Protein AF-A0A2V7KTM9-F1 (afdb_monomer_lite)

pLDDT: mean 92.31, std 6.2, range [63.38, 97.88]

Foldseek 3Di:
DDPVVVCVVPVPDDDDDDDVVVQVVLQVQLQVLLCVQAQQWADDDRQDIDGACPPSCVPQNDPVRSVVSSLVSNCVSPDDQFFFAADFADLRRVQQSVPGDGNGYGYQDPPNSQVVQQAAFLVSFPDDPVRVVVCVVVVNTGLNSLLPDDLVVQCVVPNPSSNVSNCSSRVNDHHGRGGDDDPDPQDFDDDDPDDDDDPVVVVVVVVVRVVVSD

Sequence (214 aa):
MTVSQAIGLCPTLRLIEPDPVHYDEQFAALLSALSEVSPVVEPSELGLVYVGVDGLAGIFGSATQILAVLRQTVRQSDRPTVRLGWGFGKFVAWVAASRSKPDEAVIVPAGAERKFLASQPIAVLPLDTDIHRRLRQLNIRTLGALAALPEAAVTAQFGDVGKRLWRLAAGRIAEPVEGRVTLEPIVAALTFFTPVGECELLVHSLEQLIARAL

Radius of gyration: 24.1 Å; chains: 1; bounding box: 44×53×73 Å

Structure (mmCIF, N/CA/C/O backbone):
data_AF-A0A2V7KTM9-F1
#
_entry.id   AF-A0A2V7KTM9-F1
#
loop_
_atom_site.group_PDB
_atom_site.id
_atom_site.type_symbol
_atom_site.label_atom_id
_atom_site.label_alt_id
_atom_site.label_comp_id
_atom_site.label_asym_id
_atom_site.label_entity_id
_atom_site.label_seq_id
_atom_site.pdbx_PDB_ins_code
_atom_site.Cartn_x
_atom_site.Cartn_y
_atom_site.Cartn_z
_atom_site.occupancy
_atom_site.B_iso_or_equiv
_atom_site.auth_seq_id
_atom_site.auth_comp_id
_atom_site.auth_asym_id
_atom_site.auth_atom_id
_atom_site.pdbx_PDB_model_num
ATOM 1 N N . MET A 1 1 ? 3.461 23.618 -2.566 1.00 83.38 1 MET A N 1
ATOM 2 C CA . MET A 1 1 ? 2.759 24.908 -2.734 1.00 83.38 1 MET A CA 1
ATOM 3 C C . MET A 1 1 ? 2.764 25.596 -1.383 1.00 83.38 1 MET A C 1
ATOM 5 O O . MET A 1 1 ? 2.497 24.915 -0.402 1.00 83.38 1 MET A O 1
ATOM 9 N N . THR A 1 2 ? 3.130 26.873 -1.301 1.00 92.56 2 THR A N 1
ATOM 10 C CA . THR A 1 2 ? 3.089 27.620 -0.029 1.00 92.56 2 THR A CA 1
ATOM 11 C C . THR A 1 2 ? 1.671 28.123 0.263 1.00 92.56 2 THR A C 1
ATOM 13 O O . THR A 1 2 ? 0.867 28.266 -0.659 1.00 92.56 2 THR A O 1
ATOM 16 N N . VAL A 1 3 ? 1.358 28.430 1.529 1.00 91.12 3 VAL A N 1
ATOM 17 C CA . VAL A 1 3 ? 0.048 28.995 1.919 1.00 91.12 3 VAL A CA 1
ATOM 18 C C . VAL A 1 3 ? -0.245 30.286 1.146 1.00 91.12 3 VAL A C 1
ATOM 20 O O . VAL A 1 3 ? -1.328 30.442 0.590 1.00 91.12 3 VAL A O 1
ATOM 23 N N . SER A 1 4 ? 0.744 31.171 1.008 1.00 92.31 4 SER A N 1
ATOM 24 C CA . SER A 1 4 ? 0.603 32.418 0.245 1.00 92.31 4 SER A CA 1
ATOM 25 C C . SER A 1 4 ? 0.290 32.176 -1.235 1.00 92.31 4 SER A C 1
ATOM 27 O O . SER A 1 4 ? -0.538 32.879 -1.807 1.00 92.31 4 SER A O 1
ATOM 29 N N . GLN A 1 5 ? 0.909 31.164 -1.857 1.00 94.88 5 GLN A N 1
ATOM 30 C CA . GLN A 1 5 ? 0.586 30.775 -3.234 1.00 94.88 5 GLN A CA 1
ATOM 31 C C . GLN A 1 5 ? -0.852 30.254 -3.346 1.00 94.88 5 GLN A C 1
ATOM 33 O O . GLN A 1 5 ? -1.545 30.599 -4.297 1.00 94.88 5 GLN A O 1
ATOM 38 N N . ALA A 1 6 ? -1.312 29.460 -2.374 1.00 94.25 6 ALA A N 1
ATOM 39 C CA . ALA A 1 6 ? -2.674 28.930 -2.356 1.00 94.25 6 ALA A CA 1
ATOM 40 C C . ALA A 1 6 ? -3.726 30.045 -2.248 1.00 94.25 6 ALA A C 1
ATOM 42 O O . ALA A 1 6 ? -4.689 30.047 -3.010 1.00 94.25 6 ALA A O 1
ATOM 43 N N . ILE A 1 7 ? -3.504 31.024 -1.363 1.00 93.75 7 ILE A N 1
ATOM 44 C CA . ILE A 1 7 ? -4.370 32.206 -1.213 1.00 93.75 7 ILE A CA 1
ATOM 45 C C . ILE A 1 7 ? -4.393 33.029 -2.508 1.00 93.75 7 ILE A C 1
ATOM 47 O O . ILE A 1 7 ? -5.456 33.460 -2.944 1.00 93.75 7 ILE A O 1
ATOM 51 N N . GLY A 1 8 ? -3.236 33.210 -3.155 1.00 94.69 8 GLY A N 1
ATOM 52 C CA . GLY A 1 8 ? -3.153 33.919 -4.434 1.00 94.69 8 GLY A CA 1
ATOM 53 C C . GLY A 1 8 ? -3.935 33.240 -5.565 1.00 94.69 8 GLY A C 1
ATOM 54 O O . GLY A 1 8 ? -4.484 33.926 -6.422 1.00 94.69 8 GLY A O 1
ATOM 55 N N . LEU A 1 9 ? -4.014 31.904 -5.561 1.00 96.38 9 LEU A N 1
ATOM 56 C CA . LEU A 1 9 ? -4.780 31.123 -6.541 1.00 96.38 9 LEU A CA 1
ATOM 57 C C . LEU A 1 9 ? -6.277 31.035 -6.207 1.00 96.38 9 LEU A C 1
ATOM 59 O O . LEU A 1 9 ? -7.099 30.933 -7.114 1.00 96.38 9 LEU A O 1
ATOM 63 N N . CYS A 1 10 ? -6.636 31.050 -4.923 1.00 95.75 10 CYS A N 1
ATOM 64 C CA . CYS A 1 10 ? -8.012 30.934 -4.451 1.00 95.75 10 CYS A CA 1
ATOM 65 C C . CYS A 1 10 ? -8.256 31.904 -3.283 1.00 95.75 10 CYS A C 1
ATOM 67 O O . CYS A 1 10 ? -8.104 31.524 -2.120 1.00 95.75 10 CYS A O 1
ATOM 69 N N . PRO A 1 11 ? -8.670 33.153 -3.564 1.00 92.62 11 PRO A N 1
ATOM 70 C CA . PRO A 1 11 ? -8.887 34.163 -2.525 1.00 92.62 11 PRO A CA 1
ATOM 71 C C . PRO A 1 11 ? -9.993 33.811 -1.519 1.00 92.62 11 PRO A C 1
ATOM 73 O O . PRO A 1 11 ? -10.021 34.353 -0.420 1.00 92.62 11 PRO A O 1
ATOM 76 N N . THR A 1 12 ? -10.916 32.915 -1.883 1.00 95.44 12 THR A N 1
ATOM 77 C CA . THR A 1 12 ? -12.016 32.444 -1.024 1.00 95.44 12 THR A CA 1
ATOM 78 C C . THR A 1 12 ? -11.655 31.214 -0.186 1.00 95.44 12 THR A C 1
ATOM 80 O O . THR A 1 12 ? -12.516 30.669 0.509 1.00 95.44 12 THR A O 1
ATOM 83 N N . LEU A 1 13 ? -10.401 30.753 -0.248 1.00 95.38 13 LEU A N 1
ATOM 84 C CA . LEU A 1 13 ? -9.914 29.617 0.525 1.00 95.38 13 LEU A CA 1
ATOM 85 C C . LEU A 1 13 ? -10.067 29.874 2.031 1.00 95.38 13 LEU A C 1
ATOM 87 O O . LEU A 1 13 ? -9.665 30.913 2.550 1.00 95.38 13 LEU A O 1
ATOM 91 N N . ARG A 1 14 ? -10.620 28.888 2.742 1.00 94.69 14 ARG A N 1
ATOM 92 C CA . ARG A 1 14 ? -10.647 28.865 4.206 1.00 94.69 14 ARG A CA 1
ATOM 93 C C . ARG A 1 14 ? -9.459 28.066 4.720 1.00 94.69 14 ARG A C 1
ATOM 95 O O . ARG A 1 14 ? -9.299 26.905 4.352 1.00 94.69 14 ARG A O 1
ATOM 102 N N . LEU A 1 15 ? -8.649 28.691 5.566 1.00 93.12 15 LEU A N 1
ATOM 103 C CA . LEU A 1 15 ? -7.597 28.008 6.309 1.00 93.12 15 LEU A CA 1
ATOM 104 C C . LEU A 1 15 ? -8.194 27.415 7.581 1.00 93.12 15 LEU A C 1
ATOM 106 O O . LEU A 1 15 ? -8.932 28.091 8.294 1.00 93.12 15 LEU A O 1
ATOM 110 N N . ILE A 1 16 ? -7.875 26.152 7.832 1.00 93.12 16 ILE A N 1
ATOM 111 C CA . ILE A 1 16 ? -8.229 25.431 9.051 1.00 93.12 16 ILE A CA 1
ATOM 112 C C . ILE A 1 16 ? -6.906 25.040 9.702 1.00 93.12 16 ILE A C 1
ATOM 114 O O . ILE A 1 16 ? -5.993 24.586 9.007 1.00 93.12 16 ILE A O 1
ATOM 118 N N . GLU A 1 17 ? -6.785 25.274 11.005 1.00 93.44 17 GLU A N 1
ATOM 119 C CA . GLU A 1 17 ? -5.596 24.883 11.757 1.00 93.44 17 GLU A CA 1
ATOM 120 C C . GLU A 1 17 ? -5.515 23.353 11.869 1.00 93.44 17 GLU A C 1
ATOM 122 O O . GLU A 1 17 ? -6.551 22.693 11.992 1.00 93.44 17 GLU A O 1
ATOM 127 N N . PRO A 1 18 ? -4.307 22.768 11.781 1.00 92.88 18 PRO A N 1
ATOM 128 C CA . PRO A 1 18 ? -4.144 21.339 11.969 1.00 92.88 18 PRO A CA 1
ATOM 129 C C . PRO A 1 18 ? -4.468 20.952 13.415 1.00 92.88 18 PRO A C 1
ATOM 131 O O . PRO A 1 18 ? -4.039 21.630 14.346 1.00 92.88 18 PRO A O 1
ATOM 134 N N . ASP A 1 19 ? -5.151 19.823 13.584 1.00 94.56 19 ASP A N 1
ATOM 135 C CA . ASP A 1 19 ? -5.430 19.206 14.884 1.00 94.56 19 ASP A CA 1
ATOM 136 C C . ASP A 1 19 ? -4.798 17.803 14.937 1.00 94.56 19 ASP A C 1
ATOM 138 O O . ASP A 1 19 ? -5.453 16.810 14.613 1.00 94.56 19 ASP A O 1
ATOM 142 N N . PRO A 1 20 ? -3.498 17.703 15.281 1.00 93.12 20 PRO A N 1
ATOM 143 C CA . PRO A 1 20 ? -2.786 16.428 15.293 1.00 93.12 20 PRO A CA 1
ATOM 144 C C . PRO A 1 20 ? -3.397 15.408 16.254 1.00 93.12 20 PRO A C 1
ATOM 146 O O . PRO A 1 20 ? -3.438 14.227 15.929 1.00 93.12 20 PRO A O 1
ATOM 149 N N . VAL A 1 21 ? -3.909 15.869 17.402 1.00 94.25 21 VAL A N 1
ATOM 150 C CA . VAL A 1 21 ? -4.518 15.000 18.419 1.00 94.25 21 VAL A CA 1
ATOM 151 C C . VAL A 1 21 ? -5.759 14.333 17.841 1.00 94.25 21 VAL A C 1
ATOM 153 O O . VAL A 1 21 ? -5.874 13.110 17.885 1.00 94.25 21 VAL A O 1
ATOM 156 N N . HIS A 1 22 ? -6.634 15.114 17.204 1.00 91.00 22 HIS A N 1
ATOM 157 C CA . HIS A 1 22 ? -7.806 14.569 16.532 1.00 91.00 22 HIS A CA 1
ATOM 158 C C . HIS A 1 22 ? -7.436 13.578 15.416 1.00 91.00 22 HIS A C 1
ATOM 160 O O . HIS A 1 22 ? -8.080 12.541 15.268 1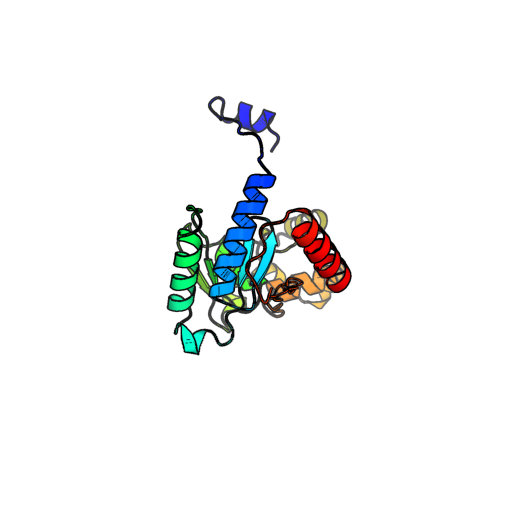.00 91.00 22 HIS A O 1
ATOM 166 N N . TYR A 1 23 ? -6.398 13.860 14.621 1.00 91.00 23 TYR A N 1
ATOM 167 C CA . TYR A 1 23 ? -5.984 12.961 13.537 1.00 91.00 23 TYR A CA 1
ATOM 168 C C . TYR A 1 23 ? -5.477 11.618 14.060 1.00 91.00 23 TYR A C 1
ATOM 170 O O . TYR A 1 23 ? -5.844 10.577 13.510 1.00 91.00 23 TYR A O 1
ATOM 178 N N . ASP A 1 24 ? -4.674 11.642 15.122 1.00 91.81 24 ASP A N 1
ATOM 179 C CA . ASP A 1 24 ? -4.134 10.440 15.747 1.00 91.81 24 ASP A CA 1
ATOM 180 C C . ASP A 1 24 ? -5.244 9.603 16.394 1.00 91.81 24 ASP A C 1
ATOM 182 O O . ASP A 1 24 ? -5.279 8.385 16.206 1.00 91.81 24 ASP A O 1
ATOM 186 N N . GLU A 1 25 ? -6.199 10.238 17.080 1.00 90.81 25 GLU A N 1
ATOM 187 C CA . GLU A 1 25 ? -7.368 9.565 17.660 1.00 90.81 25 GLU A CA 1
ATOM 188 C C . GLU A 1 25 ? -8.223 8.878 16.585 1.00 90.81 25 GLU A C 1
ATOM 190 O O . GLU A 1 25 ? -8.533 7.686 16.692 1.00 90.81 25 GLU A O 1
ATOM 195 N N . GLN A 1 26 ? -8.547 9.593 15.503 1.00 90.56 26 GLN A N 1
ATOM 196 C CA . GLN A 1 26 ? -9.339 9.047 14.397 1.00 90.56 26 GLN A CA 1
ATOM 197 C C . GLN A 1 26 ? -8.599 7.921 13.669 1.00 90.56 26 GLN A C 1
ATOM 199 O O . GLN A 1 26 ? -9.200 6.909 13.292 1.00 90.56 26 GLN A O 1
ATOM 204 N N . PHE A 1 27 ? -7.285 8.060 13.482 1.00 91.38 27 PHE A N 1
ATOM 205 C CA . PHE A 1 27 ? -6.474 7.021 12.860 1.00 91.38 27 PHE A CA 1
ATOM 206 C C . PHE A 1 27 ? -6.350 5.785 13.760 1.00 91.38 27 PHE A C 1
ATOM 208 O O . PHE A 1 27 ? -6.476 4.664 13.270 1.00 91.38 27 PHE A O 1
ATOM 215 N N . ALA A 1 28 ? -6.194 5.954 15.075 1.00 90.88 28 ALA A N 1
ATOM 216 C CA . ALA A 1 28 ? -6.186 4.850 16.032 1.00 90.88 28 ALA A CA 1
ATOM 217 C C . ALA A 1 28 ? -7.520 4.084 16.041 1.00 90.88 28 ALA A C 1
ATOM 219 O O . ALA A 1 28 ? -7.514 2.848 16.013 1.00 90.88 28 ALA A O 1
ATOM 220 N N . ALA A 1 29 ? -8.651 4.796 16.004 1.00 90.44 29 ALA A N 1
ATOM 221 C CA . ALA A 1 29 ? -9.978 4.194 15.898 1.00 90.44 29 ALA A CA 1
ATOM 222 C C . ALA A 1 29 ? -10.139 3.384 14.600 1.00 90.44 29 ALA A C 1
ATOM 224 O O . ALA A 1 29 ? -10.603 2.242 14.636 1.00 90.44 29 ALA A O 1
ATOM 225 N N . LEU A 1 30 ? -9.682 3.928 13.465 1.00 91.19 30 LEU A N 1
ATOM 226 C CA . LEU A 1 30 ? -9.660 3.215 12.187 1.00 91.19 30 LEU A CA 1
ATOM 227 C C . LEU A 1 30 ? -8.823 1.930 12.270 1.00 91.19 30 LEU A C 1
ATOM 229 O O . LEU A 1 30 ? -9.265 0.872 11.823 1.00 91.19 30 LEU A O 1
ATOM 233 N N . LEU A 1 31 ? -7.621 2.000 12.848 1.00 92.12 31 LEU A N 1
ATOM 234 C CA . LEU A 1 31 ? -6.753 0.832 13.002 1.00 92.12 31 LEU A CA 1
ATOM 235 C C . LEU A 1 31 ? -7.386 -0.244 13.887 1.00 92.12 31 LEU A C 1
ATOM 237 O O . LEU A 1 31 ? -7.259 -1.428 13.574 1.00 92.12 31 LEU A O 1
ATOM 241 N N . SER A 1 32 ? -8.077 0.152 14.959 1.00 91.00 32 SER A N 1
ATOM 242 C CA . SER A 1 32 ? -8.819 -0.776 15.816 1.00 91.00 32 SER A CA 1
ATOM 243 C C . SER A 1 32 ? -9.916 -1.485 15.024 1.00 91.00 32 SER A C 1
ATOM 245 O O . SER A 1 32 ? -9.960 -2.711 15.013 1.00 91.00 32 SER A O 1
ATOM 247 N N . ALA A 1 33 ? -10.728 -0.733 14.276 1.00 91.69 33 ALA A N 1
ATOM 248 C CA . ALA A 1 33 ? -11.813 -1.289 13.471 1.00 91.69 33 ALA A CA 1
ATOM 249 C C . ALA A 1 33 ? -11.299 -2.243 12.374 1.00 91.69 33 ALA A C 1
ATOM 251 O O . ALA A 1 33 ? -11.852 -3.319 12.158 1.00 91.69 33 ALA A O 1
ATOM 252 N N . LEU A 1 34 ? -10.199 -1.896 11.697 1.00 93.31 34 LEU A N 1
ATOM 253 C CA . LEU A 1 34 ? -9.559 -2.781 10.716 1.00 93.31 34 LEU A CA 1
ATOM 254 C C . LEU A 1 34 ? -8.996 -4.060 11.356 1.00 93.31 34 LEU A C 1
ATOM 256 O O . LEU A 1 34 ? -9.014 -5.111 10.714 1.00 93.31 34 LEU A O 1
ATOM 260 N N . SER A 1 35 ? -8.539 -3.984 12.610 1.00 92.75 35 SER A N 1
ATOM 261 C CA . SER A 1 35 ? -7.999 -5.138 13.345 1.00 92.75 35 SER A CA 1
ATOM 262 C C . SER A 1 35 ? -9.076 -6.164 13.716 1.00 92.75 35 SER A C 1
ATOM 264 O O . SER A 1 35 ? -8.762 -7.330 13.937 1.00 92.75 35 SER A O 1
ATOM 266 N N . GLU A 1 36 ? -10.353 -5.770 13.725 1.00 91.75 36 GLU A N 1
ATOM 267 C CA . GLU A 1 36 ? -11.481 -6.703 13.862 1.00 91.75 36 GLU A CA 1
ATOM 268 C C . GLU A 1 36 ? -11.715 -7.526 12.584 1.00 91.75 36 GLU A C 1
ATOM 270 O O . GLU A 1 36 ? -12.260 -8.628 12.640 1.00 91.75 36 GLU A O 1
ATOM 275 N N . VAL A 1 37 ? -11.296 -7.008 11.422 1.00 93.94 37 VAL A N 1
ATOM 276 C CA . VAL A 1 37 ? -11.441 -7.684 10.121 1.00 93.94 37 VAL A CA 1
ATOM 277 C C . VAL A 1 37 ? -10.237 -8.570 9.814 1.00 93.94 37 VAL A C 1
ATOM 279 O O . VAL A 1 37 ? -10.400 -9.669 9.284 1.00 93.94 37 VAL A O 1
ATOM 282 N N . SER A 1 38 ? -9.026 -8.095 10.113 1.00 94.94 38 SER A N 1
ATOM 283 C CA . SER A 1 38 ? -7.787 -8.837 9.888 1.00 94.94 38 SER A CA 1
ATOM 284 C C . SER A 1 38 ? -6.824 -8.672 11.058 1.00 94.94 38 SER A C 1
ATOM 286 O O . SER A 1 38 ? -6.597 -7.544 11.486 1.00 94.94 38 SER A O 1
ATOM 288 N N . PRO A 1 39 ? -6.158 -9.747 11.515 1.00 91.75 39 PRO A N 1
ATOM 289 C CA . PRO A 1 39 ? -5.089 -9.625 12.502 1.00 91.75 39 PRO A CA 1
ATOM 290 C C . PRO A 1 39 ? -3.809 -8.994 11.923 1.00 91.75 39 PRO A C 1
ATOM 292 O O . PRO A 1 39 ? -2.907 -8.636 12.677 1.00 91.75 39 PRO A O 1
ATOM 295 N N . VAL A 1 40 ? -3.693 -8.864 10.595 1.00 95.44 40 VAL A N 1
ATOM 296 C CA . VAL A 1 40 ? -2.501 -8.333 9.918 1.00 95.44 40 VAL A CA 1
ATOM 297 C C . VAL A 1 40 ? -2.805 -6.931 9.395 1.00 95.44 40 VAL A C 1
ATOM 299 O O . VAL A 1 40 ? -3.260 -6.761 8.265 1.00 95.44 40 VAL A O 1
ATOM 302 N N . VAL A 1 41 ? -2.557 -5.916 10.223 1.00 96.06 41 VAL A N 1
ATOM 303 C CA . VAL A 1 41 ? -2.771 -4.498 9.885 1.00 96.06 41 VAL A CA 1
ATOM 304 C C . VAL A 1 41 ? -1.464 -3.724 10.047 1.00 96.06 41 VAL A C 1
ATOM 306 O O . VAL A 1 41 ? -0.892 -3.714 11.133 1.00 96.06 41 VAL A O 1
ATOM 309 N N . GLU A 1 42 ? -1.012 -3.053 8.990 1.00 96.25 42 GLU A N 1
ATOM 310 C CA . GLU A 1 42 ? 0.217 -2.249 8.971 1.00 96.25 42 GLU A CA 1
ATOM 311 C C . GLU A 1 42 ? -0.119 -0.774 8.668 1.00 96.25 42 GLU A C 1
ATOM 313 O O . GLU A 1 42 ? -0.474 -0.445 7.528 1.00 96.25 42 GLU A O 1
ATOM 318 N N . PRO A 1 43 ? -0.036 0.141 9.649 1.00 94.56 43 PRO A N 1
ATOM 319 C CA . PRO A 1 43 ? -0.131 1.575 9.382 1.00 94.56 43 PRO A CA 1
ATOM 320 C C . PRO A 1 43 ? 1.116 2.070 8.636 1.00 94.56 43 PRO A C 1
ATOM 322 O O . PRO A 1 43 ? 2.233 1.740 9.023 1.00 94.56 43 PRO A O 1
ATOM 325 N N . SER A 1 44 ? 0.937 2.900 7.603 1.00 93.44 44 SER A N 1
ATOM 326 C CA . SER A 1 44 ? 2.054 3.507 6.859 1.00 93.44 44 SER A CA 1
ATOM 327 C C . SER A 1 44 ? 2.204 4.999 7.154 1.00 93.44 44 SER A C 1
ATOM 329 O O . SER A 1 44 ? 3.289 5.465 7.476 1.00 93.44 44 SER A O 1
ATOM 331 N N . GLU A 1 45 ? 1.119 5.752 7.015 1.00 91.62 45 GLU A N 1
ATOM 332 C CA . GLU A 1 45 ? 1.013 7.179 7.327 1.00 91.62 45 GLU A CA 1
ATOM 333 C C . GLU A 1 45 ? -0.454 7.487 7.653 1.00 91.62 45 GLU A C 1
ATOM 335 O O . GLU A 1 45 ? -1.326 6.644 7.418 1.00 91.62 45 GLU A O 1
ATOM 340 N N . LEU A 1 46 ? -0.748 8.672 8.196 1.00 90.62 46 LEU A N 1
ATOM 341 C CA . LEU A 1 46 ? -2.127 9.060 8.500 1.00 90.62 46 LEU A CA 1
ATOM 342 C C . LEU A 1 46 ? -3.012 8.924 7.250 1.00 90.62 46 LEU A C 1
ATOM 344 O O . LEU A 1 46 ? -2.764 9.541 6.215 1.00 90.62 46 LEU A O 1
ATOM 348 N N . GLY A 1 47 ? -4.048 8.091 7.355 1.00 89.00 47 GLY A N 1
ATOM 349 C CA . GLY A 1 47 ? -4.975 7.798 6.259 1.00 89.00 47 GLY A CA 1
ATOM 350 C C . GLY A 1 47 ? -4.525 6.707 5.277 1.00 89.00 47 GLY A C 1
ATOM 351 O O . GLY A 1 47 ? -5.282 6.394 4.358 1.00 89.00 47 GLY A O 1
ATOM 352 N N . LEU A 1 48 ? -3.353 6.088 5.469 1.00 94.31 48 LEU A N 1
ATOM 353 C CA . LEU A 1 48 ? -2.876 4.956 4.669 1.00 94.31 48 LEU A CA 1
ATOM 354 C C . LEU A 1 48 ? -2.553 3.741 5.545 1.00 94.31 48 LEU A C 1
ATOM 356 O O . LEU A 1 48 ? -1.638 3.758 6.372 1.00 94.31 48 LEU A O 1
ATOM 360 N N . VAL A 1 49 ? -3.278 2.651 5.297 1.00 95.62 49 VAL A N 1
ATOM 361 C CA . VAL A 1 49 ? -3.140 1.385 6.020 1.00 95.62 49 VAL A CA 1
ATOM 362 C C . VAL A 1 49 ? -3.081 0.233 5.025 1.00 95.62 49 VAL A C 1
ATOM 364 O O . VAL A 1 49 ? -3.886 0.172 4.092 1.00 95.62 49 VAL A O 1
ATOM 367 N N . TYR A 1 50 ? -2.152 -0.694 5.235 1.00 97.56 50 TYR A N 1
ATOM 368 C CA . TYR A 1 50 ? -2.126 -1.977 4.544 1.00 97.56 50 TYR A CA 1
ATOM 369 C C . TYR A 1 50 ? -2.802 -3.042 5.401 1.00 97.56 50 TYR A C 1
ATOM 371 O O . TYR A 1 50 ? -2.585 -3.118 6.609 1.00 97.56 50 TYR A O 1
ATOM 379 N N . VAL A 1 51 ? -3.610 -3.885 4.766 1.00 97.31 51 VAL A N 1
ATOM 380 C CA . VAL A 1 51 ? -4.319 -4.977 5.435 1.00 97.31 51 VAL A CA 1
ATOM 381 C C . VAL A 1 51 ? -3.934 -6.281 4.751 1.00 97.31 51 VAL A C 1
ATOM 383 O O . VAL A 1 51 ? -4.142 -6.438 3.547 1.00 97.31 51 VAL A O 1
ATOM 386 N N . GLY A 1 52 ? -3.349 -7.204 5.509 1.00 96.88 52 GLY A N 1
ATOM 387 C CA . GLY A 1 52 ? -3.102 -8.570 5.069 1.00 96.88 52 GLY A CA 1
ATOM 388 C C . GLY A 1 52 ? -4.426 -9.318 4.965 1.00 96.88 52 GLY A C 1
ATOM 389 O O . GLY A 1 52 ? -5.265 -9.244 5.860 1.00 96.88 52 GLY A O 1
ATOM 390 N N . VAL A 1 53 ? -4.635 -10.008 3.849 1.00 95.50 53 VAL A N 1
ATOM 391 C CA . VAL A 1 53 ? -5.912 -10.668 3.518 1.00 95.50 53 VAL A CA 1
ATOM 392 C C . VAL A 1 53 ? -5.767 -12.179 3.342 1.00 95.50 53 VAL A C 1
ATOM 394 O O . VAL A 1 53 ? -6.729 -12.865 2.992 1.00 95.50 53 VAL A O 1
ATOM 397 N N . ASP A 1 54 ? -4.570 -12.708 3.590 1.00 92.31 54 ASP A N 1
ATOM 398 C CA . ASP A 1 54 ? -4.294 -14.137 3.551 1.00 92.31 54 ASP A CA 1
ATOM 399 C C . ASP A 1 54 ? -5.199 -14.880 4.548 1.00 92.31 54 ASP A C 1
ATOM 401 O O . ASP A 1 54 ? -5.355 -14.481 5.699 1.00 92.31 54 ASP A O 1
ATOM 405 N N . GLY A 1 55 ? -5.862 -15.942 4.084 1.00 92.06 55 GLY A N 1
ATOM 406 C CA . GLY A 1 55 ? -6.802 -16.733 4.890 1.00 92.06 55 GLY A CA 1
ATOM 407 C C . GLY A 1 55 ? -8.206 -16.133 5.062 1.00 92.06 55 GLY A C 1
ATOM 408 O O . GLY A 1 55 ? -9.150 -16.885 5.307 1.00 92.06 55 GLY A O 1
ATOM 409 N N . LEU A 1 56 ? -8.404 -14.828 4.832 1.00 95.06 56 LEU A N 1
ATOM 410 C CA . LEU A 1 56 ? -9.717 -14.177 4.990 1.00 95.06 56 LEU A CA 1
ATOM 411 C C . LEU A 1 56 ? -10.782 -14.696 4.019 1.00 95.06 56 LEU A C 1
ATOM 413 O O . LEU A 1 56 ? -11.979 -14.572 4.286 1.00 95.06 56 LEU A O 1
ATOM 417 N N . ALA A 1 57 ? -10.364 -15.315 2.913 1.00 93.38 57 ALA A N 1
ATOM 418 C CA . ALA A 1 57 ? -11.282 -15.884 1.937 1.00 93.38 57 ALA A CA 1
ATOM 419 C C . ALA A 1 57 ? -12.190 -16.980 2.522 1.00 93.38 57 ALA A C 1
ATOM 421 O O . ALA A 1 57 ? -13.320 -17.135 2.067 1.00 93.38 57 ALA A O 1
ATOM 422 N N . GLY A 1 58 ? -11.738 -17.701 3.556 1.00 93.38 58 GLY A N 1
ATOM 423 C CA . GLY A 1 58 ? -12.561 -18.698 4.248 1.00 93.38 58 GLY A CA 1
ATOM 424 C C . GLY A 1 58 ? -13.674 -18.098 5.117 1.00 93.38 58 GLY A C 1
ATOM 425 O O . GLY A 1 58 ? -14.643 -18.789 5.410 1.00 93.38 58 GLY A O 1
ATOM 426 N N . ILE A 1 59 ? -13.546 -16.826 5.511 1.00 94.19 59 ILE A N 1
ATOM 427 C CA . ILE A 1 59 ? -14.485 -16.127 6.403 1.00 94.19 59 ILE A CA 1
ATOM 428 C C . ILE A 1 59 ? -15.422 -15.229 5.592 1.00 94.19 59 ILE A C 1
ATOM 430 O O . ILE A 1 59 ? -16.639 -15.285 5.747 1.00 94.19 59 ILE A O 1
ATOM 434 N N . PHE A 1 60 ? -14.852 -14.404 4.713 1.00 94.25 60 PHE A N 1
ATOM 435 C CA . PHE A 1 60 ? -15.577 -13.349 4.002 1.00 94.25 60 PHE A CA 1
ATOM 436 C C . PHE A 1 60 ? -15.800 -13.647 2.512 1.00 94.25 60 PHE A C 1
ATOM 438 O O . PHE A 1 60 ? -16.590 -12.957 1.871 1.00 94.25 60 PHE A O 1
ATOM 445 N N . GLY A 1 61 ? -15.136 -14.663 1.950 1.00 94.75 61 GLY A N 1
ATOM 446 C CA . GLY A 1 61 ? -15.292 -15.074 0.554 1.00 94.75 61 GLY A CA 1
ATOM 447 C C . GLY A 1 61 ? -14.321 -14.393 -0.418 1.00 94.75 61 GLY A C 1
ATOM 448 O O . GLY A 1 61 ? -13.112 -14.357 -0.210 1.00 94.75 61 GLY A O 1
ATOM 449 N N . SER A 1 62 ? -14.826 -13.910 -1.551 1.00 95.38 62 SER A N 1
ATOM 450 C CA . SER A 1 62 ? -14.003 -13.354 -2.628 1.00 95.38 62 SER A CA 1
ATOM 451 C C . SER A 1 62 ? -13.296 -12.049 -2.232 1.00 95.38 62 SER A C 1
ATOM 453 O O . SER A 1 62 ? -13.710 -11.333 -1.320 1.00 95.38 62 SER A O 1
ATOM 455 N N . ALA A 1 63 ? -12.277 -11.661 -3.007 1.00 94.44 63 ALA A N 1
ATOM 456 C CA . ALA A 1 63 ? -11.609 -10.364 -2.858 1.00 94.44 63 ALA A CA 1
ATOM 457 C C . ALA A 1 63 ? -12.595 -9.178 -2.879 1.00 94.44 63 ALA A C 1
ATOM 459 O O . ALA A 1 63 ? -12.453 -8.230 -2.113 1.00 94.44 63 ALA A O 1
ATOM 460 N N . THR A 1 64 ? -13.633 -9.237 -3.722 1.00 95.88 64 THR A N 1
ATOM 461 C CA . THR A 1 64 ? -14.671 -8.197 -3.779 1.00 95.88 64 THR A CA 1
ATOM 462 C C . THR A 1 64 ? -15.511 -8.134 -2.505 1.00 95.88 64 THR A C 1
ATOM 464 O O . THR A 1 64 ? -15.869 -7.035 -2.083 1.00 95.88 64 THR A O 1
ATOM 467 N N . GLN A 1 65 ? -15.798 -9.277 -1.877 1.00 96.44 65 GLN A N 1
ATOM 468 C CA . GLN A 1 65 ? -16.519 -9.341 -0.605 1.00 96.44 65 GLN A CA 1
ATOM 469 C C . GLN A 1 65 ? -15.654 -8.818 0.547 1.00 96.44 65 GLN A C 1
ATOM 471 O O . GLN A 1 65 ? -16.117 -7.968 1.303 1.00 96.44 65 GLN A O 1
ATOM 476 N N . ILE A 1 66 ? -14.379 -9.214 0.619 1.00 96.75 66 ILE A N 1
ATOM 477 C CA . ILE A 1 66 ? -13.427 -8.692 1.616 1.00 96.75 66 ILE A CA 1
ATOM 478 C C . ILE A 1 66 ? -13.295 -7.166 1.495 1.00 96.75 66 ILE A C 1
ATOM 480 O O . ILE A 1 66 ? -13.400 -6.448 2.486 1.00 96.75 66 ILE A O 1
ATOM 484 N N . LEU A 1 67 ? -13.144 -6.638 0.276 1.00 95.44 67 LEU A N 1
ATOM 485 C CA . LEU A 1 67 ? -13.096 -5.191 0.040 1.00 95.44 67 LEU A CA 1
ATOM 486 C C . LEU A 1 67 ? -14.394 -4.479 0.439 1.00 95.44 67 LEU A C 1
ATOM 488 O O . LEU A 1 67 ? -14.349 -3.331 0.879 1.00 95.44 67 LEU A O 1
ATOM 492 N N . ALA A 1 68 ? -15.551 -5.129 0.284 1.00 94.31 68 ALA A N 1
ATOM 493 C CA . ALA A 1 68 ? -16.823 -4.578 0.737 1.00 94.31 68 ALA A CA 1
ATOM 494 C C . ALA A 1 68 ? -16.902 -4.508 2.269 1.00 94.31 68 ALA A C 1
ATOM 496 O O . ALA A 1 68 ? -17.348 -3.486 2.787 1.00 94.31 68 ALA A O 1
ATOM 497 N N . VAL A 1 69 ? -16.414 -5.537 2.973 1.00 94.94 69 VAL A N 1
ATOM 498 C CA . VAL A 1 69 ? -16.296 -5.544 4.441 1.00 94.94 69 VAL A CA 1
ATOM 499 C C . VAL A 1 69 ? -15.376 -4.417 4.900 1.00 94.94 69 VAL A C 1
ATOM 501 O O . VAL A 1 69 ? -15.816 -3.558 5.655 1.00 94.94 69 VAL A O 1
ATOM 504 N N . LEU A 1 70 ? -14.156 -4.330 4.357 1.00 93.88 70 LEU A N 1
ATOM 505 C CA . LEU A 1 70 ? -13.201 -3.268 4.697 1.00 93.88 70 LEU A CA 1
ATOM 506 C C . LEU A 1 70 ? -13.776 -1.869 4.444 1.00 93.88 70 LEU A C 1
ATOM 508 O O . LEU A 1 70 ? -13.650 -0.982 5.285 1.00 93.88 70 LEU A O 1
ATOM 512 N N . ARG A 1 71 ? -14.462 -1.664 3.311 1.00 92.75 71 ARG A N 1
ATOM 513 C CA . ARG A 1 71 ? -15.143 -0.394 3.019 1.00 92.75 71 ARG A CA 1
ATOM 514 C C . ARG A 1 71 ? -16.181 -0.060 4.089 1.00 92.75 71 ARG A C 1
ATOM 516 O O . ARG A 1 71 ? -16.290 1.097 4.484 1.00 92.75 71 ARG A O 1
ATOM 523 N N . GLN A 1 72 ? -16.968 -1.045 4.514 1.00 91.44 72 GLN A N 1
ATOM 524 C CA . GLN A 1 72 ? -18.015 -0.842 5.507 1.00 91.44 72 GLN A CA 1
ATOM 525 C C . GLN A 1 72 ? -17.433 -0.514 6.883 1.00 91.44 72 GLN A C 1
ATOM 527 O O . GLN A 1 72 ? -17.919 0.412 7.526 1.00 91.44 72 GLN A O 1
ATOM 532 N N . THR A 1 73 ? -16.364 -1.201 7.284 1.00 90.94 73 THR A N 1
ATOM 533 C CA . THR A 1 73 ? -15.612 -0.924 8.513 1.00 90.94 73 THR A CA 1
ATOM 534 C C . THR A 1 73 ? -15.109 0.519 8.538 1.00 90.94 73 THR A C 1
ATOM 536 O O . THR A 1 73 ? -15.380 1.252 9.483 1.00 90.94 73 THR A O 1
ATOM 539 N N . VAL A 1 74 ? -14.475 0.983 7.454 1.00 88.38 74 VAL A N 1
ATOM 540 C CA . VAL A 1 74 ? -13.973 2.367 7.352 1.00 88.38 74 VAL A CA 1
ATOM 541 C C . VAL A 1 74 ? -15.113 3.392 7.403 1.00 88.38 74 VAL A C 1
ATOM 543 O O . VAL A 1 74 ? -14.972 4.451 8.003 1.00 88.38 74 VAL A O 1
ATOM 546 N N . ARG A 1 75 ? -16.270 3.092 6.795 1.00 84.50 75 ARG A N 1
ATOM 547 C CA . ARG A 1 75 ? -17.431 4.003 6.781 1.00 84.50 75 ARG A CA 1
ATOM 548 C C . ARG A 1 75 ? -18.053 4.227 8.157 1.00 84.50 75 ARG A C 1
ATOM 550 O O . ARG A 1 75 ? -18.695 5.260 8.345 1.00 84.50 75 ARG A O 1
ATOM 557 N N . GLN A 1 76 ? -17.922 3.268 9.071 1.00 77.75 76 GLN A N 1
ATOM 558 C CA . GLN A 1 76 ? -18.435 3.385 10.438 1.00 77.75 76 GLN A CA 1
ATOM 559 C C . GLN A 1 76 ? -17.587 4.348 11.285 1.00 77.75 76 GLN A C 1
ATOM 561 O O . GLN A 1 76 ? -18.118 4.978 12.195 1.00 77.75 76 GLN A O 1
ATOM 566 N N . SER A 1 77 ? -16.313 4.536 10.932 1.00 68.19 77 SER A N 1
ATOM 567 C CA . SER A 1 77 ? -15.406 5.525 11.522 1.00 68.19 77 SER A CA 1
ATOM 568 C C . SER A 1 77 ? -15.608 6.902 10.870 1.00 68.19 77 SER A C 1
ATOM 570 O O . SER A 1 77 ? -14.873 7.279 9.970 1.00 68.19 77 SER A O 1
ATOM 572 N N . ASP A 1 78 ? -16.670 7.615 11.246 1.00 63.38 78 ASP A N 1
ATOM 573 C CA . ASP A 1 78 ? -16.954 9.041 10.955 1.00 63.38 78 ASP A CA 1
ATOM 574 C C . ASP A 1 78 ? -16.521 9.616 9.572 1.00 63.38 78 ASP A C 1
ATOM 576 O O . ASP A 1 78 ? -16.033 10.735 9.429 1.00 63.38 78 ASP A O 1
ATOM 580 N N . ARG A 1 79 ? -16.767 8.823 8.518 1.00 67.06 79 ARG A N 1
ATOM 581 C CA . ARG A 1 79 ? -16.827 9.156 7.076 1.00 67.06 79 ARG A CA 1
ATOM 582 C C . ARG A 1 79 ? -15.631 9.864 6.396 1.00 67.06 79 ARG A C 1
ATOM 584 O O . ARG A 1 79 ? -15.837 10.881 5.723 1.00 67.06 79 ARG A O 1
ATOM 591 N N . PRO A 1 80 ? -14.445 9.244 6.307 1.00 68.06 80 PRO A N 1
ATOM 592 C CA . PRO A 1 80 ? -13.568 9.469 5.165 1.00 68.06 80 PRO A CA 1
ATOM 593 C C . PRO A 1 80 ? -14.047 8.644 3.955 1.00 68.06 80 PRO A C 1
ATOM 595 O O . PRO A 1 80 ? -14.278 7.437 4.043 1.00 68.06 80 PRO A O 1
ATOM 598 N N . THR A 1 81 ? -14.185 9.284 2.789 1.00 84.50 81 THR A N 1
ATOM 599 C CA . THR A 1 81 ? -14.242 8.558 1.508 1.00 84.50 81 THR A CA 1
ATOM 600 C C . THR A 1 81 ? -12.972 7.731 1.356 1.00 84.50 81 THR A C 1
ATOM 602 O O . THR A 1 81 ? -11.876 8.282 1.485 1.00 84.50 81 THR A O 1
ATOM 605 N N . VAL A 1 82 ? -13.092 6.443 1.042 1.00 90.56 82 VAL A N 1
ATOM 606 C CA . VAL A 1 82 ? -11.936 5.535 1.021 1.00 90.56 82 VAL A CA 1
ATOM 607 C C . VAL A 1 82 ? -11.558 5.152 -0.399 1.00 90.56 82 VAL A C 1
ATOM 609 O O . VAL A 1 82 ? -12.413 4.935 -1.251 1.00 90.56 82 VAL A O 1
ATOM 612 N N . ARG A 1 83 ? -10.261 5.054 -0.666 1.00 94.94 83 ARG A N 1
ATOM 613 C CA . ARG A 1 83 ? -9.723 4.490 -1.903 1.00 94.94 83 ARG A CA 1
ATOM 614 C C . ARG A 1 83 ? -9.155 3.120 -1.599 1.00 94.94 83 ARG A C 1
ATOM 616 O O . ARG A 1 83 ? -8.301 3.003 -0.726 1.00 94.94 83 ARG A O 1
ATOM 623 N N . LEU A 1 84 ? -9.622 2.095 -2.304 1.00 96.50 84 LEU A N 1
ATOM 624 C CA . LEU A 1 84 ? -9.214 0.720 -2.039 1.00 96.50 84 LEU A CA 1
ATOM 625 C C . LEU A 1 84 ? -8.424 0.137 -3.209 1.00 96.50 84 LEU A C 1
ATOM 627 O O . LEU A 1 84 ? -8.757 0.313 -4.383 1.00 96.50 84 LEU A O 1
ATOM 631 N N . GLY A 1 85 ? -7.368 -0.592 -2.874 1.00 97.50 85 GLY A N 1
ATOM 632 C CA . GLY A 1 85 ? -6.521 -1.286 -3.828 1.00 97.50 85 GLY A CA 1
ATOM 633 C C . GLY A 1 85 ? -6.243 -2.697 -3.358 1.00 97.50 85 GLY A C 1
ATOM 634 O O . GLY A 1 85 ? -5.973 -2.923 -2.183 1.00 97.50 85 GLY A O 1
ATOM 635 N N . TRP A 1 86 ? -6.310 -3.642 -4.286 1.00 97.88 86 TRP A N 1
ATOM 636 C CA . TRP A 1 86 ? -5.993 -5.041 -4.043 1.00 97.88 86 TRP A CA 1
ATOM 637 C C . TRP A 1 86 ? -4.933 -5.490 -5.036 1.00 97.88 86 TRP A C 1
ATOM 639 O O . TRP A 1 86 ? -5.069 -5.260 -6.238 1.00 97.88 86 TRP A O 1
ATOM 649 N N . GLY A 1 87 ? -3.896 -6.158 -4.549 1.00 96.44 87 GLY A N 1
ATOM 650 C CA . GLY A 1 87 ? -2.829 -6.691 -5.383 1.00 96.44 87 GLY A CA 1
ATOM 651 C C . GLY A 1 87 ? -1.849 -7.528 -4.576 1.00 96.44 87 GLY A C 1
AT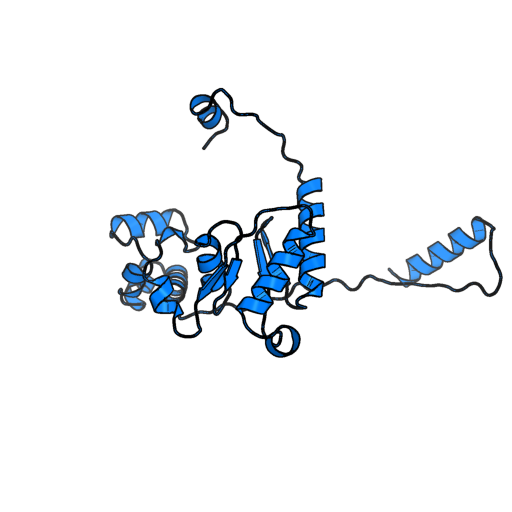OM 652 O O . GLY A 1 87 ? -1.884 -7.526 -3.347 1.00 96.44 87 GLY A O 1
ATOM 653 N N . PHE A 1 88 ? -0.976 -8.245 -5.279 1.00 94.94 88 PHE A N 1
ATOM 654 C CA . PHE A 1 88 ? 0.062 -9.048 -4.647 1.00 94.94 88 PHE A CA 1
ATOM 655 C C . PHE A 1 88 ? 1.195 -8.148 -4.125 1.00 94.94 88 PHE A C 1
ATOM 657 O O . PHE A 1 88 ? 1.920 -7.522 -4.903 1.00 94.94 88 PHE A O 1
ATOM 664 N N . GLY A 1 89 ? 1.327 -8.075 -2.799 1.00 95.31 89 GLY A N 1
ATOM 665 C CA . GLY A 1 89 ? 2.289 -7.218 -2.103 1.00 95.31 89 GLY A CA 1
ATOM 666 C C . GLY A 1 89 ? 1.862 -5.750 -1.973 1.00 95.31 89 GLY A C 1
ATOM 667 O O . GLY A 1 89 ? 1.028 -5.238 -2.728 1.00 95.31 89 GLY A O 1
ATOM 668 N N . LYS A 1 90 ? 2.489 -5.049 -1.018 1.00 96.00 90 LYS A N 1
ATOM 669 C CA . LYS A 1 90 ? 2.148 -3.665 -0.641 1.00 96.00 90 LYS A CA 1
ATOM 670 C C . LYS A 1 90 ? 2.186 -2.688 -1.811 1.00 96.00 90 LYS A C 1
ATOM 672 O O . LYS A 1 90 ? 1.237 -1.938 -2.017 1.00 96.00 90 LYS A O 1
ATOM 677 N N . PHE A 1 91 ? 3.248 -2.724 -2.618 1.00 96.81 91 PHE A N 1
ATOM 678 C CA . PHE A 1 91 ? 3.424 -1.765 -3.711 1.00 96.81 91 PHE A CA 1
ATOM 679 C C . PHE A 1 91 ? 2.297 -1.842 -4.752 1.00 96.81 91 PHE A C 1
ATOM 681 O O . PHE A 1 91 ? 1.728 -0.816 -5.116 1.00 96.81 91 PHE A O 1
ATOM 688 N N . VAL A 1 92 ? 1.925 -3.044 -5.209 1.00 97.62 92 VAL A N 1
ATOM 689 C CA . VAL A 1 92 ? 0.851 -3.209 -6.204 1.00 97.62 92 VAL A CA 1
ATOM 690 C C . VAL A 1 92 ? -0.492 -2.766 -5.626 1.00 97.62 92 VAL A C 1
ATOM 692 O O . VAL A 1 92 ? -1.225 -2.037 -6.296 1.00 97.62 92 VAL A O 1
ATOM 695 N N . ALA A 1 93 ? -0.790 -3.157 -4.382 1.00 97.38 93 ALA A N 1
ATOM 696 C CA . ALA A 1 93 ? -2.015 -2.767 -3.691 1.00 97.38 93 ALA A CA 1
ATOM 697 C C . ALA A 1 93 ? -2.113 -1.241 -3.507 1.00 97.38 93 ALA A C 1
ATOM 699 O O . ALA A 1 93 ? -3.143 -0.649 -3.828 1.00 97.38 93 ALA A O 1
ATOM 700 N N . TRP A 1 94 ? -1.031 -0.578 -3.091 1.00 97.38 94 TRP A N 1
ATOM 701 C CA . TRP A 1 94 ? -0.993 0.879 -2.955 1.00 97.38 94 TRP A CA 1
ATOM 702 C C . TRP A 1 94 ? -1.139 1.595 -4.301 1.00 97.38 94 TRP A C 1
ATOM 704 O O . TRP A 1 94 ? -1.938 2.527 -4.419 1.00 97.38 94 TRP A O 1
ATOM 714 N N . VAL A 1 95 ? -0.446 1.138 -5.354 1.00 97.69 95 VAL A N 1
ATOM 715 C CA . VAL A 1 95 ? -0.616 1.719 -6.694 1.00 97.69 95 VAL A CA 1
ATOM 716 C C . VAL A 1 95 ? -2.068 1.558 -7.153 1.00 97.69 95 VAL A C 1
ATOM 718 O O . VAL A 1 95 ? -2.650 2.525 -7.643 1.00 97.69 95 VAL A O 1
ATOM 721 N N . ALA A 1 96 ? -2.686 0.393 -6.946 1.00 97.62 96 ALA A N 1
ATOM 722 C CA . ALA A 1 96 ? -4.102 0.172 -7.236 1.00 97.62 96 ALA A CA 1
ATOM 723 C C . ALA A 1 96 ? -5.013 1.143 -6.466 1.00 97.62 96 ALA A C 1
ATOM 725 O O . ALA A 1 96 ? -5.850 1.807 -7.081 1.00 97.62 96 ALA A O 1
ATOM 726 N N . ALA A 1 97 ? -4.792 1.319 -5.160 1.00 96.81 97 ALA A N 1
ATOM 727 C CA . ALA A 1 97 ? -5.557 2.250 -4.331 1.00 96.81 97 ALA A CA 1
ATOM 728 C C . ALA A 1 97 ? -5.408 3.697 -4.825 1.00 96.81 97 ALA A C 1
ATOM 730 O O . ALA A 1 97 ? -6.406 4.393 -5.021 1.00 96.81 97 ALA A O 1
ATOM 731 N N . SER A 1 98 ? -4.185 4.134 -5.142 1.00 95.50 98 SER A N 1
ATOM 732 C CA . SER A 1 98 ? -3.901 5.486 -5.648 1.00 95.50 98 SER A CA 1
ATOM 733 C C . SER A 1 98 ? -4.636 5.812 -6.959 1.00 95.50 98 SER A C 1
ATOM 735 O O . SER A 1 98 ? -4.935 6.979 -7.235 1.00 95.50 98 SER A O 1
ATOM 737 N N . ARG A 1 99 ? -4.946 4.781 -7.761 1.00 95.56 99 ARG A N 1
ATOM 738 C CA . ARG A 1 99 ? -5.648 4.876 -9.051 1.00 95.56 99 ARG A CA 1
ATOM 739 C C . ARG A 1 99 ? -7.152 4.668 -8.951 1.00 95.56 99 ARG A C 1
ATOM 741 O O . ARG A 1 99 ? -7.853 4.992 -9.907 1.00 95.56 99 ARG A O 1
ATOM 748 N N . SER A 1 100 ? -7.644 4.157 -7.827 1.00 95.69 100 SER A N 1
ATOM 749 C CA . SER A 1 100 ? -9.077 4.058 -7.575 1.00 95.69 100 SER A CA 1
ATOM 750 C C . SER A 1 100 ? -9.701 5.446 -7.407 1.00 95.69 100 SER A C 1
ATOM 752 O O . SER A 1 100 ? -9.053 6.405 -6.964 1.00 95.69 100 SER A O 1
ATOM 754 N N . LYS A 1 101 ? -10.975 5.564 -7.780 1.00 93.88 101 LYS A N 1
ATOM 755 C CA . LYS A 1 101 ? -11.781 6.727 -7.410 1.00 93.88 101 LYS A CA 1
ATOM 756 C C . LYS A 1 101 ? -12.201 6.610 -5.940 1.00 93.88 101 LYS A C 1
ATOM 758 O O . LYS A 1 101 ? -12.202 5.504 -5.400 1.00 93.88 101 LYS A O 1
ATOM 763 N N . PRO A 1 102 ? -12.575 7.726 -5.290 1.00 90.56 102 PRO A N 1
ATOM 764 C CA . PRO A 1 102 ? -13.200 7.672 -3.973 1.00 90.56 102 PRO A CA 1
ATOM 765 C C . PRO A 1 102 ? -14.362 6.669 -3.947 1.00 90.56 102 PRO A C 1
ATOM 767 O O . PRO A 1 102 ? -15.179 6.645 -4.864 1.00 90.56 102 PRO A O 1
ATOM 770 N N . ASP A 1 103 ? -14.396 5.839 -2.910 1.00 88.75 103 ASP A N 1
ATOM 771 C CA . ASP A 1 103 ? -15.329 4.737 -2.651 1.00 88.75 103 ASP A CA 1
ATOM 772 C C . ASP A 1 103 ? -15.300 3.552 -3.635 1.00 88.75 103 ASP A C 1
ATOM 774 O O . ASP A 1 103 ? -15.988 2.546 -3.420 1.00 88.75 103 ASP A O 1
ATOM 778 N N . GLU A 1 104 ? -14.445 3.593 -4.655 1.00 92.44 104 GLU A N 1
ATOM 779 C CA . GLU A 1 104 ? -14.206 2.481 -5.572 1.00 92.44 104 GLU A CA 1
ATOM 780 C C . GLU A 1 104 ? -13.009 1.624 -5.123 1.00 92.44 104 GLU A C 1
ATOM 782 O O . GLU A 1 104 ? -12.224 1.990 -4.247 1.00 92.44 104 GLU A O 1
ATOM 787 N N . ALA A 1 105 ? -12.885 0.441 -5.728 1.00 95.19 105 ALA A N 1
ATOM 788 C CA . ALA A 1 105 ? -11.739 -0.435 -5.533 1.00 95.19 105 ALA A CA 1
ATOM 789 C C . ALA A 1 105 ? -11.130 -0.830 -6.880 1.00 95.19 105 ALA A C 1
ATOM 791 O O . ALA A 1 105 ? -11.858 -1.128 -7.827 1.00 95.19 105 ALA A O 1
ATOM 792 N N . VAL A 1 106 ? -9.801 -0.878 -6.952 1.00 97.88 106 VAL A N 1
ATOM 793 C CA . VAL A 1 106 ? -9.073 -1.457 -8.089 1.00 97.88 106 VAL A CA 1
ATOM 794 C C . VAL A 1 106 ? -8.463 -2.781 -7.648 1.00 97.88 106 VAL A C 1
ATOM 796 O O . VAL A 1 106 ? -7.702 -2.824 -6.685 1.00 97.88 106 VAL A O 1
ATOM 799 N N . ILE A 1 107 ? -8.791 -3.859 -8.361 1.00 97.75 107 ILE A N 1
ATOM 800 C CA . ILE A 1 107 ? -8.261 -5.200 -8.102 1.00 97.75 107 ILE A CA 1
ATOM 801 C C . ILE A 1 107 ? -7.267 -5.559 -9.197 1.00 97.75 107 ILE A C 1
ATOM 803 O O . ILE A 1 107 ? -7.609 -5.558 -10.380 1.00 97.75 107 ILE A O 1
ATOM 807 N N . VAL A 1 108 ? -6.048 -5.896 -8.791 1.00 97.50 108 VAL A N 1
ATOM 808 C CA . VAL A 1 108 ? -4.996 -6.438 -9.647 1.00 97.50 108 VAL A CA 1
ATOM 809 C C . VAL A 1 108 ? -4.899 -7.938 -9.366 1.00 97.50 108 VAL A C 1
ATOM 811 O O . VAL A 1 108 ? -4.430 -8.321 -8.292 1.00 97.50 108 VAL A O 1
ATOM 814 N N . PRO A 1 109 ? -5.374 -8.802 -10.283 1.00 95.31 109 PRO A N 1
ATOM 815 C CA . PRO A 1 109 ? -5.273 -10.247 -10.116 1.00 95.31 109 PRO A CA 1
ATOM 816 C C . PRO A 1 109 ? -3.819 -10.714 -10.033 1.00 95.31 109 PRO A C 1
ATOM 818 O O . PRO A 1 109 ? -2.937 -10.116 -10.656 1.00 95.31 109 PRO A O 1
ATOM 821 N N . ALA A 1 110 ? -3.594 -11.825 -9.329 1.00 92.12 110 ALA A N 1
ATOM 822 C CA . ALA A 1 110 ? -2.288 -12.472 -9.285 1.00 92.12 110 ALA A CA 1
ATOM 823 C C . ALA A 1 110 ? -1.793 -12.805 -10.706 1.00 92.12 110 ALA A C 1
ATOM 825 O O . ALA A 1 110 ? -2.548 -13.320 -11.534 1.00 92.12 110 ALA A O 1
ATOM 826 N N . GLY A 1 111 ? -0.536 -12.484 -11.002 1.00 93.62 111 GLY A N 1
ATOM 827 C CA . GLY A 1 111 ? 0.078 -12.640 -12.325 1.00 93.62 111 GLY A CA 1
ATOM 828 C C . GLY A 1 111 ? -0.200 -11.492 -13.308 1.00 93.62 111 GLY A C 1
ATOM 829 O O . GLY A 1 111 ? 0.410 -11.441 -14.380 1.00 93.62 111 GLY A O 1
ATOM 830 N N . ALA A 1 112 ? -1.094 -10.551 -12.978 1.00 95.62 112 ALA A N 1
ATOM 831 C CA . ALA A 1 112 ? -1.385 -9.375 -13.803 1.00 95.62 112 ALA A CA 1
ATOM 832 C C . ALA A 1 112 ? -0.583 -8.123 -13.394 1.00 95.62 112 ALA A C 1
ATOM 834 O O . ALA A 1 112 ? -0.715 -7.074 -14.034 1.00 95.62 112 ALA A O 1
ATOM 835 N N . GLU A 1 113 ? 0.269 -8.216 -12.371 1.00 95.56 113 GLU A N 1
ATOM 836 C CA . GLU A 1 113 ? 0.976 -7.097 -11.738 1.00 95.56 113 GLU A CA 1
ATOM 837 C C . GLU A 1 113 ? 1.837 -6.357 -12.753 1.00 95.56 113 GLU A C 1
ATOM 839 O O . GLU A 1 113 ? 1.698 -5.149 -12.922 1.00 95.56 113 GLU A O 1
ATOM 844 N N . ARG A 1 114 ? 2.670 -7.082 -13.510 1.00 95.44 114 ARG A N 1
ATOM 845 C CA . ARG A 1 114 ? 3.548 -6.478 -14.522 1.00 95.44 114 ARG A CA 1
ATOM 846 C C . ARG A 1 114 ? 2.757 -5.688 -15.565 1.00 95.44 114 ARG A C 1
ATOM 848 O O . ARG A 1 114 ? 3.169 -4.596 -15.952 1.00 95.44 114 ARG A O 1
ATOM 855 N N . LYS A 1 115 ? 1.625 -6.231 -16.025 1.00 96.62 115 LYS A N 1
ATOM 856 C CA . LYS A 1 115 ? 0.767 -5.577 -17.023 1.00 96.62 115 LYS A CA 1
ATOM 857 C C . LYS A 1 115 ? 0.119 -4.320 -16.444 1.00 96.62 115 LYS A C 1
ATOM 859 O O . LYS A 1 115 ? 0.121 -3.286 -17.103 1.00 96.62 115 LYS A O 1
ATOM 864 N N . PHE A 1 116 ? -0.405 -4.409 -15.223 1.00 97.44 116 PHE A N 1
ATOM 865 C CA . PHE A 1 116 ? -1.022 -3.286 -14.523 1.00 97.44 116 PHE A CA 1
ATOM 866 C C . PHE A 1 116 ? -0.021 -2.159 -14.229 1.00 97.44 116 PHE A C 1
ATOM 868 O O . PHE A 1 116 ? -0.328 -0.985 -14.442 1.00 97.44 116 PHE A O 1
ATOM 875 N N . LEU A 1 117 ? 1.182 -2.516 -13.770 1.00 97.69 117 LEU A N 1
ATOM 876 C CA . LEU A 1 117 ? 2.243 -1.575 -13.430 1.00 97.69 117 LEU A CA 1
ATOM 877 C C . LEU A 1 117 ? 2.816 -0.886 -14.671 1.00 97.69 117 LEU A C 1
ATOM 879 O O . LEU A 1 117 ? 3.124 0.299 -14.604 1.00 97.69 117 LEU A O 1
ATOM 883 N N . ALA A 1 118 ? 2.913 -1.568 -15.816 1.00 97.38 118 ALA A N 1
ATOM 884 C CA . ALA A 1 118 ? 3.569 -1.034 -17.011 1.00 97.38 118 ALA A CA 1
ATOM 885 C C . ALA A 1 118 ? 3.033 0.338 -17.474 1.00 97.38 118 ALA A C 1
ATOM 887 O O . ALA A 1 118 ? 3.816 1.179 -17.923 1.00 97.38 118 ALA A O 1
ATOM 888 N N . SER A 1 119 ? 1.724 0.583 -17.342 1.00 96.00 119 SER A N 1
ATOM 889 C CA . SER A 1 119 ? 1.084 1.851 -17.724 1.00 96.00 119 SER A CA 1
ATOM 890 C C . SER A 1 119 ? 1.182 2.948 -16.660 1.00 96.00 119 SER A C 1
ATOM 892 O O . SER A 1 119 ? 0.770 4.079 -16.910 1.00 96.00 119 SER A O 1
ATOM 894 N N . GLN A 1 120 ? 1.685 2.639 -15.465 1.00 97.44 120 GLN A N 1
ATOM 895 C CA . GLN A 1 120 ? 1.725 3.582 -14.353 1.00 97.44 120 GLN A CA 1
ATOM 896 C C . GLN A 1 120 ? 2.877 4.576 -14.528 1.00 97.44 120 GLN A C 1
ATOM 898 O O . GLN A 1 120 ? 3.943 4.208 -15.036 1.00 97.44 120 GLN A O 1
ATOM 903 N N . PRO A 1 121 ? 2.695 5.843 -14.118 1.00 95.94 121 PRO A N 1
ATOM 904 C CA . PRO A 1 121 ? 3.745 6.842 -14.219 1.00 95.94 121 PRO A CA 1
ATOM 905 C C . PRO A 1 121 ? 4.883 6.520 -13.253 1.00 95.94 121 PRO A C 1
ATOM 907 O O . PRO A 1 121 ? 4.650 6.060 -12.141 1.00 95.94 121 PRO A O 1
ATOM 910 N N . ILE A 1 122 ? 6.113 6.848 -13.642 1.00 95.12 122 ILE A N 1
ATOM 911 C CA . ILE A 1 122 ? 7.325 6.596 -12.847 1.00 95.12 122 ILE A CA 1
ATOM 912 C C . ILE A 1 122 ? 7.265 7.230 -11.447 1.00 95.12 122 ILE A C 1
ATOM 914 O O . ILE A 1 122 ? 7.849 6.712 -10.506 1.00 95.12 122 ILE A O 1
ATOM 918 N N . ALA A 1 123 ? 6.491 8.310 -11.298 1.00 92.12 123 ALA A N 1
ATOM 919 C CA . ALA A 1 123 ? 6.300 9.043 -10.049 1.00 92.12 123 ALA A CA 1
ATOM 920 C C . ALA A 1 123 ? 5.606 8.244 -8.932 1.00 92.12 123 ALA A C 1
ATOM 922 O O . ALA A 1 123 ? 5.567 8.731 -7.811 1.00 92.12 123 ALA A O 1
ATOM 923 N N . VAL A 1 124 ? 5.030 7.069 -9.220 1.00 94.69 124 VAL A N 1
ATOM 924 C CA . VAL A 1 124 ? 4.496 6.194 -8.160 1.00 94.69 124 VAL A CA 1
ATOM 925 C C . VAL A 1 124 ? 5.596 5.441 -7.418 1.00 94.69 124 VAL A C 1
ATOM 927 O O . VAL A 1 124 ? 5.361 4.934 -6.333 1.00 94.69 124 VAL A O 1
ATOM 930 N N . LEU A 1 125 ? 6.793 5.316 -7.990 1.00 94.44 125 LEU A N 1
ATOM 931 C CA . LEU A 1 125 ? 7.891 4.698 -7.263 1.00 94.44 125 LEU A CA 1
ATOM 932 C C . LEU A 1 125 ? 8.328 5.598 -6.093 1.00 94.44 125 LEU A C 1
ATOM 934 O O . LEU A 1 125 ? 8.291 6.824 -6.231 1.00 94.44 125 LEU A O 1
ATOM 938 N N . PRO A 1 126 ? 8.810 5.010 -4.984 1.00 90.94 126 PRO A N 1
ATOM 939 C CA . PRO A 1 126 ? 9.430 5.754 -3.891 1.00 90.94 126 PRO A CA 1
ATOM 940 C C . PRO A 1 126 ? 10.809 6.268 -4.339 1.00 90.94 126 PRO A C 1
ATOM 942 O O . PRO A 1 126 ? 11.838 5.651 -4.071 1.00 90.94 126 PRO A O 1
ATOM 945 N N . LEU A 1 127 ? 10.814 7.348 -5.123 1.00 89.31 127 LEU A N 1
ATOM 946 C CA . LEU A 1 127 ? 12.002 7.915 -5.760 1.00 89.31 127 LEU A CA 1
ATOM 947 C C . LEU A 1 127 ? 12.537 9.113 -4.990 1.00 89.31 127 LEU A C 1
ATOM 949 O O . LEU A 1 127 ? 11.789 10.038 -4.673 1.00 89.31 127 LEU A O 1
ATOM 953 N N . ASP A 1 128 ? 13.860 9.178 -4.878 1.00 89.69 128 ASP A N 1
ATOM 954 C CA . ASP A 1 128 ? 14.539 10.425 -4.552 1.00 89.69 128 ASP A CA 1
ATOM 955 C C . ASP A 1 128 ? 14.391 11.439 -5.691 1.00 89.69 128 ASP A C 1
ATOM 957 O O . ASP A 1 128 ? 14.378 11.094 -6.882 1.00 89.69 128 ASP A O 1
ATOM 961 N N . THR A 1 129 ? 14.357 12.724 -5.332 1.00 89.31 129 THR A N 1
ATOM 962 C CA . THR A 1 129 ? 14.203 13.841 -6.277 1.00 89.31 129 THR A CA 1
ATOM 963 C C . THR A 1 129 ? 15.237 13.801 -7.407 1.00 89.31 129 THR A C 1
ATOM 965 O O . THR A 1 129 ? 14.910 14.100 -8.559 1.00 89.31 129 THR A O 1
ATOM 968 N N . ASP A 1 130 ? 16.477 13.397 -7.109 1.00 90.62 130 ASP A N 1
ATOM 969 C CA . ASP A 1 130 ? 17.539 13.300 -8.112 1.00 90.62 130 ASP A CA 1
ATOM 970 C C . ASP A 1 130 ? 17.321 12.136 -9.090 1.00 90.62 130 ASP A C 1
ATOM 972 O O . ASP A 1 130 ? 17.407 12.332 -10.305 1.00 90.62 130 ASP A O 1
ATOM 976 N N . ILE A 1 131 ? 16.957 10.947 -8.593 1.00 90.56 131 ILE A N 1
ATOM 977 C CA . ILE A 1 131 ? 16.655 9.782 -9.441 1.00 90.56 131 ILE A CA 1
ATOM 978 C C . ILE A 1 131 ? 15.465 10.100 -10.349 1.00 90.56 131 ILE A C 1
ATOM 980 O O . ILE A 1 131 ? 15.533 9.872 -11.558 1.00 90.56 131 ILE A O 1
ATOM 984 N N . HIS A 1 132 ? 14.404 10.701 -9.800 1.00 91.00 132 HIS A N 1
ATOM 985 C CA . HIS A 1 132 ? 13.236 11.114 -10.581 1.00 91.00 132 HIS A CA 1
ATOM 986 C C . HIS A 1 132 ? 13.609 12.085 -11.703 1.00 91.00 132 HIS A C 1
ATOM 988 O O . HIS A 1 132 ? 13.193 11.913 -12.850 1.00 91.00 132 HIS A O 1
ATOM 994 N N . ARG A 1 133 ? 14.441 13.090 -11.404 1.00 91.38 133 ARG A N 1
ATOM 995 C CA . ARG A 1 133 ? 14.938 14.050 -12.399 1.00 91.38 133 ARG A CA 1
ATOM 996 C C . ARG A 1 133 ? 15.737 13.359 -13.506 1.00 91.38 133 ARG A C 1
ATOM 998 O O . ARG A 1 133 ? 15.470 13.614 -14.679 1.00 91.38 133 ARG A O 1
ATOM 1005 N N . ARG A 1 134 ? 16.675 12.474 -13.152 1.00 92.69 134 ARG A N 1
ATOM 1006 C CA . ARG A 1 134 ? 17.511 11.738 -14.117 1.00 92.69 134 ARG A CA 1
ATOM 1007 C C . ARG A 1 134 ? 16.675 10.824 -15.017 1.00 92.69 134 ARG A C 1
ATOM 1009 O O . ARG A 1 134 ? 16.842 10.849 -16.232 1.00 92.69 134 ARG A O 1
ATOM 1016 N N . LEU A 1 135 ? 15.723 10.074 -14.455 1.00 92.25 135 LEU A N 1
ATOM 1017 C CA . LEU A 1 135 ? 14.813 9.223 -15.235 1.00 92.25 135 LEU A CA 1
ATOM 1018 C C . LEU A 1 135 ? 13.972 10.044 -16.224 1.00 92.25 135 LEU A C 1
ATOM 1020 O O . LEU A 1 135 ? 13.831 9.655 -17.384 1.00 92.25 135 LEU A O 1
ATOM 1024 N N . ARG A 1 136 ? 13.484 11.224 -15.814 1.00 90.56 136 ARG A N 1
ATOM 1025 C CA . ARG A 1 136 ? 12.783 12.138 -16.732 1.00 90.56 136 ARG A CA 1
ATOM 1026 C C . ARG A 1 136 ? 13.677 12.662 -17.856 1.00 90.56 136 ARG A C 1
ATOM 1028 O O . ARG A 1 136 ? 13.194 12.768 -18.979 1.00 90.56 136 ARG A O 1
ATOM 1035 N N . GLN A 1 137 ? 14.946 12.978 -17.582 1.00 92.31 137 GLN A N 1
ATOM 1036 C CA . GLN A 1 137 ? 15.909 13.409 -18.609 1.00 92.31 137 GLN A CA 1
ATOM 1037 C C . GLN A 1 137 ? 16.177 12.311 -19.646 1.00 92.31 137 GLN A C 1
ATOM 1039 O O . GLN A 1 137 ? 16.330 12.609 -20.825 1.00 92.31 137 GLN A O 1
ATOM 1044 N N . LEU A 1 138 ? 16.135 11.043 -19.229 1.00 90.62 138 LEU A N 1
ATOM 1045 C CA . LEU A 1 138 ? 16.202 9.872 -20.111 1.00 90.62 138 LEU A CA 1
ATOM 1046 C C . LEU A 1 138 ? 14.866 9.557 -20.812 1.00 90.62 138 LEU A C 1
ATOM 1048 O O . LEU A 1 138 ? 14.728 8.522 -21.457 1.00 90.62 138 LEU A O 1
ATOM 1052 N N . ASN A 1 139 ? 13.864 10.432 -20.676 1.00 94.19 139 ASN A N 1
ATOM 1053 C CA . ASN A 1 139 ? 12.504 10.267 -21.187 1.00 94.19 139 ASN A CA 1
ATOM 1054 C C . ASN A 1 139 ? 11.779 9.000 -20.679 1.00 94.19 139 ASN A C 1
ATOM 1056 O O . ASN A 1 139 ? 10.813 8.535 -21.287 1.00 94.19 139 ASN A O 1
ATOM 1060 N N . ILE A 1 140 ? 12.195 8.467 -19.527 1.00 95.69 140 ILE A N 1
ATOM 1061 C CA . ILE A 1 140 ? 11.554 7.330 -18.862 1.00 95.69 140 ILE A CA 1
ATOM 1062 C C . ILE A 1 140 ? 10.418 7.873 -17.996 1.00 95.69 140 ILE A C 1
ATOM 1064 O O . ILE A 1 140 ? 10.636 8.442 -16.926 1.00 95.69 140 ILE A O 1
ATOM 1068 N N . ARG A 1 141 ? 9.181 7.732 -18.484 1.00 95.00 141 ARG A N 1
ATOM 1069 C CA . ARG A 1 141 ? 7.985 8.309 -17.838 1.00 95.00 141 ARG A CA 1
ATOM 1070 C C . ARG A 1 141 ? 7.059 7.283 -17.197 1.00 95.00 141 ARG A C 1
ATOM 1072 O O . ARG A 1 141 ? 6.231 7.669 -16.376 1.00 95.00 141 ARG A O 1
ATOM 1079 N N . THR A 1 142 ? 7.191 6.006 -17.543 1.00 97.56 142 THR A N 1
ATOM 1080 C CA . THR A 1 142 ? 6.331 4.923 -17.046 1.00 97.56 142 THR A CA 1
ATOM 1081 C C . THR A 1 142 ? 7.151 3.797 -16.431 1.00 97.56 142 THR A C 1
ATOM 1083 O O . THR A 1 142 ? 8.324 3.616 -16.772 1.00 97.56 142 THR A O 1
ATOM 1086 N N . LEU A 1 143 ? 6.530 3.009 -15.550 1.00 97.44 143 LEU A N 1
ATOM 1087 C CA . LEU A 1 143 ? 7.171 1.818 -14.988 1.00 97.44 143 LEU A CA 1
ATOM 1088 C C . LEU A 1 143 ? 7.500 0.798 -16.078 1.00 97.44 143 LEU A C 1
ATOM 1090 O O . LEU A 1 143 ? 8.546 0.165 -16.016 1.00 97.44 143 LEU A O 1
ATOM 1094 N N . GLY A 1 144 ? 6.656 0.682 -17.109 1.00 97.31 144 GLY A N 1
ATOM 1095 C CA . GLY A 1 144 ? 6.915 -0.192 -18.252 1.00 97.31 144 GLY A CA 1
ATOM 1096 C C . GLY A 1 144 ? 8.168 0.212 -19.027 1.00 97.31 144 GLY A C 1
ATOM 1097 O O . GLY A 1 144 ? 8.951 -0.656 -19.402 1.00 97.31 144 GLY A O 1
ATOM 1098 N N . ALA A 1 145 ? 8.401 1.517 -19.206 1.00 97.12 145 ALA A N 1
ATOM 1099 C CA . ALA A 1 145 ? 9.617 2.020 -19.842 1.00 97.12 145 ALA A CA 1
ATOM 1100 C C . ALA A 1 145 ? 10.867 1.721 -18.998 1.00 97.12 145 ALA A C 1
ATOM 1102 O O . ALA A 1 145 ? 11.882 1.304 -19.547 1.00 97.12 145 ALA A O 1
ATOM 1103 N N . LEU A 1 146 ? 10.786 1.866 -17.669 1.00 96.81 146 LEU A N 1
ATOM 1104 C CA . LEU A 1 146 ? 11.884 1.484 -16.775 1.00 96.81 146 LEU A CA 1
ATOM 1105 C C . LEU A 1 146 ? 12.140 -0.033 -16.817 1.00 96.81 146 LEU A C 1
ATOM 1107 O O . LEU A 1 146 ? 13.284 -0.462 -16.945 1.00 96.81 146 LEU A O 1
ATOM 1111 N N . ALA A 1 147 ? 11.081 -0.841 -16.751 1.00 96.31 147 ALA A N 1
ATOM 1112 C CA . ALA A 1 147 ? 11.156 -2.301 -16.749 1.00 96.31 147 ALA A CA 1
ATOM 1113 C C . ALA A 1 147 ? 11.586 -2.899 -18.103 1.00 96.31 147 ALA A C 1
ATOM 1115 O O . ALA A 1 147 ? 11.945 -4.075 -18.163 1.00 96.31 147 ALA A O 1
ATOM 1116 N N . ALA A 1 148 ? 11.545 -2.119 -19.189 1.00 96.31 148 ALA A N 1
ATOM 1117 C CA . ALA A 1 148 ? 12.072 -2.509 -20.496 1.00 96.31 148 ALA A CA 1
ATOM 1118 C C . ALA A 1 148 ? 13.606 -2.414 -20.574 1.00 96.31 148 ALA A C 1
ATOM 1120 O O . ALA A 1 148 ? 14.216 -3.058 -21.426 1.00 96.31 148 ALA A O 1
ATOM 1121 N N . LEU A 1 149 ? 14.237 -1.634 -19.690 1.00 95.69 149 LEU A N 1
ATOM 1122 C CA . LEU A 1 149 ? 15.692 -1.555 -19.606 1.00 95.69 149 LEU A CA 1
ATOM 1123 C C . LEU A 1 149 ? 16.272 -2.811 -18.938 1.00 95.69 149 LEU A C 1
ATOM 1125 O O . LEU A 1 149 ? 15.629 -3.378 -18.049 1.00 95.69 149 LEU A O 1
ATOM 1129 N N . PRO A 1 150 ? 17.502 -3.228 -19.289 1.00 96.31 150 PRO A N 1
ATOM 1130 C CA . PRO A 1 150 ? 18.192 -4.289 -18.563 1.00 96.31 150 PRO A CA 1
ATOM 1131 C C . PRO A 1 150 ? 18.397 -3.920 -17.084 1.00 96.31 150 PRO A C 1
ATOM 1133 O O . PRO A 1 150 ? 18.926 -2.848 -16.787 1.00 96.31 150 PRO A O 1
ATOM 1136 N N . GLU A 1 151 ? 18.058 -4.827 -16.156 1.00 96.44 151 GLU A N 1
ATOM 1137 C CA . GLU A 1 151 ? 18.245 -4.628 -14.700 1.00 96.44 151 GLU A CA 1
ATOM 1138 C C . GLU A 1 151 ? 19.686 -4.205 -14.370 1.00 96.44 151 GLU A C 1
ATOM 1140 O O . GLU A 1 151 ? 19.904 -3.288 -13.579 1.00 96.44 151 GLU A O 1
ATOM 1145 N N . ALA A 1 152 ? 20.672 -4.826 -15.026 1.00 96.69 152 ALA A N 1
ATOM 1146 C CA . ALA A 1 152 ? 22.089 -4.521 -14.837 1.00 96.69 152 ALA A CA 1
ATOM 1147 C C . ALA A 1 152 ? 22.444 -3.074 -15.217 1.00 96.69 152 ALA A C 1
ATOM 1149 O O . ALA A 1 152 ? 23.226 -2.442 -14.515 1.00 96.69 152 ALA A O 1
ATOM 1150 N N . ALA A 1 153 ? 21.840 -2.521 -16.275 1.00 95.25 153 ALA A N 1
ATOM 1151 C CA . ALA A 1 153 ? 22.093 -1.144 -16.702 1.00 95.25 153 ALA A CA 1
ATOM 1152 C C . ALA A 1 153 ? 21.523 -0.132 -15.697 1.00 95.25 153 ALA A C 1
ATOM 1154 O O . ALA A 1 153 ? 22.186 0.841 -15.342 1.00 95.25 153 ALA A O 1
ATOM 1155 N N . VAL A 1 154 ? 20.316 -0.389 -15.182 1.00 95.25 154 VAL A N 1
ATOM 1156 C CA . VAL A 1 154 ? 19.700 0.455 -14.145 1.00 95.25 154 VAL A CA 1
ATOM 1157 C C . VAL A 1 154 ? 20.481 0.356 -12.832 1.00 95.25 154 VAL A C 1
ATOM 1159 O O . VAL A 1 154 ? 20.722 1.369 -12.180 1.00 95.25 154 VAL A O 1
ATOM 1162 N N . THR A 1 155 ? 20.946 -0.843 -12.479 1.00 96.00 155 THR A N 1
ATOM 1163 C CA . THR A 1 155 ? 21.786 -1.070 -11.293 1.00 96.00 155 THR A CA 1
ATOM 1164 C C . THR A 1 155 ? 23.139 -0.365 -11.419 1.00 96.00 155 THR A C 1
ATOM 1166 O O . THR A 1 155 ? 23.576 0.273 -10.472 1.00 96.00 155 THR A O 1
ATOM 1169 N N . ALA A 1 156 ? 23.792 -0.408 -12.584 1.00 95.44 156 ALA A N 1
ATOM 1170 C CA . ALA A 1 156 ? 25.062 0.289 -12.800 1.00 95.44 156 ALA A CA 1
ATOM 1171 C C . ALA A 1 156 ? 24.926 1.815 -12.654 1.00 95.44 156 ALA A C 1
ATOM 1173 O O . ALA A 1 156 ? 25.829 2.471 -12.144 1.00 95.44 156 ALA A O 1
ATOM 1174 N N . GLN A 1 157 ? 23.786 2.376 -13.069 1.00 92.62 157 GLN A N 1
ATOM 1175 C CA . GLN A 1 157 ? 23.545 3.819 -13.037 1.00 92.62 157 GLN A CA 1
ATOM 1176 C C . GLN A 1 157 ? 23.093 4.345 -11.663 1.00 92.62 157 GLN A C 1
ATOM 1178 O O . GLN A 1 157 ? 23.411 5.480 -11.307 1.00 92.62 157 GLN A O 1
ATOM 1183 N N . PHE A 1 158 ? 22.309 3.561 -10.918 1.00 91.56 158 PHE A N 1
ATOM 1184 C CA . PHE A 1 158 ? 21.620 4.014 -9.699 1.00 91.56 158 PHE A CA 1
ATOM 1185 C C . PHE A 1 158 ? 21.894 3.128 -8.468 1.00 91.56 158 PHE A C 1
ATOM 1187 O O . PHE A 1 158 ? 21.258 3.302 -7.429 1.00 91.56 158 PHE A O 1
ATOM 1194 N N . GLY A 1 159 ? 22.809 2.163 -8.577 1.00 94.19 159 GLY A N 1
ATOM 1195 C CA . GLY A 1 159 ? 23.168 1.232 -7.509 1.00 94.19 159 GLY A CA 1
ATOM 1196 C C . GLY A 1 159 ? 22.020 0.318 -7.073 1.00 94.19 159 GLY A C 1
ATOM 1197 O O . GLY A 1 159 ? 21.091 0.020 -7.834 1.00 94.19 159 GLY A O 1
ATOM 1198 N N . ASP A 1 160 ? 22.071 -0.109 -5.810 1.00 94.62 160 ASP A N 1
ATOM 1199 C CA . ASP A 1 160 ? 21.078 -1.008 -5.209 1.00 94.62 160 ASP A CA 1
ATOM 1200 C C . ASP A 1 160 ? 19.675 -0.398 -5.147 1.00 94.62 160 ASP A C 1
ATOM 1202 O O . ASP A 1 160 ? 18.678 -1.102 -5.332 1.00 94.62 160 ASP A O 1
ATOM 1206 N N . VAL A 1 161 ? 19.584 0.924 -4.976 1.00 93.81 161 VAL A N 1
ATOM 1207 C CA . VAL A 1 161 ? 18.310 1.653 -5.044 1.00 93.81 161 VAL A CA 1
ATOM 1208 C C . VAL A 1 161 ? 17.692 1.479 -6.432 1.00 93.81 161 VAL A C 1
ATOM 1210 O O . VAL A 1 161 ? 16.533 1.081 -6.548 1.00 93.81 161 VAL A O 1
ATOM 1213 N N . GLY A 1 162 ? 18.478 1.666 -7.497 1.00 94.19 162 GLY A N 1
ATOM 1214 C CA . GLY A 1 162 ? 18.054 1.410 -8.876 1.00 94.19 162 GLY A CA 1
ATOM 1215 C C . GLY A 1 162 ? 17.541 -0.003 -9.108 1.00 94.19 162 GLY A C 1
ATOM 1216 O O . GLY A 1 162 ? 16.486 -0.197 -9.715 1.00 94.19 162 GLY A O 1
ATOM 1217 N N . LYS A 1 163 ? 18.267 -0.991 -8.585 1.00 95.88 163 LYS A N 1
ATOM 1218 C CA . LYS A 1 163 ? 17.891 -2.404 -8.661 1.00 95.88 163 LYS A CA 1
ATOM 1219 C C . LYS A 1 163 ? 16.546 -2.669 -7.987 1.00 95.88 163 LYS A C 1
ATOM 1221 O O . LYS A 1 163 ? 15.681 -3.314 -8.582 1.00 95.88 163 LYS A O 1
ATOM 1226 N N . ARG A 1 164 ? 16.335 -2.147 -6.772 1.00 95.38 164 ARG A N 1
ATOM 1227 C CA . ARG A 1 164 ? 15.059 -2.276 -6.047 1.00 95.38 164 ARG A CA 1
ATOM 1228 C C . ARG A 1 164 ? 13.913 -1.625 -6.821 1.00 95.38 164 ARG A C 1
ATOM 1230 O O . ARG A 1 164 ? 12.889 -2.269 -7.038 1.00 95.38 164 ARG A O 1
ATOM 1237 N N . LEU A 1 165 ? 14.099 -0.394 -7.296 1.00 95.00 165 LEU A N 1
ATOM 1238 C CA . LEU A 1 165 ? 13.099 0.344 -8.075 1.00 95.00 165 LEU A CA 1
ATOM 1239 C C . LEU A 1 165 ? 12.724 -0.371 -9.375 1.00 95.00 165 LEU A C 1
ATOM 1241 O O . LEU A 1 165 ? 11.544 -0.469 -9.711 1.00 95.00 165 LEU A O 1
ATOM 1245 N N . TRP A 1 166 ? 13.714 -0.910 -10.088 1.00 96.44 166 TRP A N 1
ATOM 1246 C CA . TRP A 1 166 ? 13.483 -1.692 -11.298 1.00 96.44 166 TRP A CA 1
ATOM 1247 C C . TRP A 1 166 ? 12.659 -2.948 -11.004 1.00 96.44 166 TRP A C 1
ATOM 1249 O O . TRP A 1 166 ? 11.698 -3.243 -11.713 1.00 96.44 166 TRP A O 1
ATOM 1259 N N . ARG A 1 167 ? 12.984 -3.669 -9.925 1.00 96.62 167 ARG A N 1
ATOM 1260 C CA . ARG A 1 167 ? 12.248 -4.875 -9.525 1.00 96.62 167 ARG A CA 1
ATOM 1261 C C . ARG A 1 167 ? 10.816 -4.573 -9.085 1.00 96.62 167 ARG A C 1
ATOM 1263 O O . ARG A 1 167 ? 9.927 -5.345 -9.440 1.00 96.62 167 ARG A O 1
ATOM 1270 N N . LEU A 1 168 ? 10.581 -3.458 -8.388 1.00 96.06 168 LEU A N 1
ATOM 1271 C CA . LEU A 1 168 ? 9.232 -2.966 -8.082 1.00 96.06 168 LEU A CA 1
ATOM 1272 C C . LEU A 1 168 ? 8.463 -2.639 -9.368 1.00 96.06 168 LEU A C 1
ATOM 1274 O O . LEU A 1 168 ? 7.358 -3.134 -9.565 1.00 96.06 168 LEU A O 1
ATOM 1278 N N . ALA A 1 169 ? 9.066 -1.875 -10.285 1.00 95.94 169 ALA A N 1
ATOM 1279 C CA . ALA A 1 169 ? 8.459 -1.513 -11.568 1.00 95.94 169 ALA A CA 1
ATOM 1280 C C . ALA A 1 169 ? 8.120 -2.734 -12.441 1.00 95.94 169 ALA A C 1
ATOM 1282 O O . ALA A 1 169 ? 7.107 -2.742 -13.140 1.00 95.94 169 ALA A O 1
ATOM 1283 N N . ALA A 1 170 ? 8.953 -3.775 -12.384 1.00 95.38 170 ALA A N 1
ATOM 1284 C CA . ALA A 1 170 ? 8.751 -5.032 -13.092 1.00 95.38 170 ALA A CA 1
ATOM 1285 C C . ALA A 1 170 ? 7.770 -5.995 -12.391 1.00 95.38 170 ALA A C 1
ATOM 1287 O O . ALA A 1 170 ? 7.481 -7.052 -12.955 1.00 95.38 170 ALA A O 1
ATOM 1288 N N . GLY A 1 171 ? 7.282 -5.667 -11.186 1.00 94.06 171 GLY A N 1
ATOM 1289 C CA . GLY A 1 171 ? 6.424 -6.543 -10.378 1.00 94.06 171 GLY A CA 1
ATOM 1290 C C . GLY A 1 171 ? 7.128 -7.813 -9.886 1.00 94.06 171 GLY A C 1
ATOM 1291 O O . GLY A 1 171 ? 6.489 -8.844 -9.727 1.00 94.06 171 GLY A O 1
ATOM 1292 N N . ARG A 1 172 ? 8.457 -7.776 -9.711 1.00 93.62 172 ARG A N 1
ATOM 1293 C CA . ARG A 1 172 ? 9.283 -8.932 -9.304 1.00 93.62 172 ARG A CA 1
ATOM 1294 C C . ARG A 1 172 ? 9.526 -9.032 -7.802 1.00 93.62 172 ARG A C 1
ATOM 1296 O O . ARG A 1 172 ? 10.036 -10.049 -7.343 1.00 93.62 172 ARG A O 1
ATOM 1303 N N . ILE A 1 173 ? 9.233 -7.971 -7.060 1.00 93.19 173 ILE A N 1
ATOM 1304 C CA . ILE A 1 173 ? 9.268 -7.966 -5.600 1.00 93.19 173 ILE A CA 1
ATOM 1305 C C . ILE A 1 173 ? 7.860 -7.661 -5.113 1.00 93.19 173 ILE A C 1
ATOM 1307 O O . ILE A 1 173 ? 7.231 -6.713 -5.585 1.00 93.19 173 ILE A O 1
ATOM 1311 N N . ALA A 1 174 ? 7.411 -8.455 -4.150 1.00 91.62 174 ALA A N 1
ATOM 1312 C CA . ALA A 1 174 ? 6.208 -8.222 -3.379 1.00 91.62 174 ALA A CA 1
ATOM 1313 C C . ALA A 1 174 ? 6.611 -8.197 -1.906 1.00 91.62 174 ALA A C 1
ATOM 1315 O O . ALA A 1 174 ? 7.027 -9.211 -1.350 1.00 91.62 174 ALA A O 1
ATOM 1316 N N . GLU A 1 175 ? 6.548 -7.016 -1.304 1.00 93.75 175 GLU A N 1
ATOM 1317 C CA . GLU A 1 175 ? 6.761 -6.855 0.133 1.00 93.75 175 GLU A CA 1
ATOM 1318 C C . GLU A 1 175 ? 5.457 -7.248 0.848 1.00 93.75 175 GLU A C 1
ATOM 1320 O O . GLU A 1 175 ? 4.392 -6.758 0.440 1.00 93.75 175 GLU A O 1
ATOM 1325 N N . PRO A 1 176 ? 5.507 -8.151 1.846 1.00 94.38 176 PRO A N 1
ATOM 1326 C CA . PRO A 1 176 ? 4.321 -8.570 2.582 1.00 94.38 176 PRO A CA 1
ATOM 1327 C C . PRO A 1 176 ? 3.794 -7.429 3.455 1.00 94.38 176 PRO A C 1
ATOM 1329 O O . PRO A 1 176 ? 4.493 -6.447 3.712 1.00 94.38 176 PRO A O 1
ATOM 1332 N N . VAL A 1 177 ? 2.550 -7.568 3.910 1.00 96.00 177 VAL A N 1
ATOM 1333 C CA . VAL A 1 177 ? 2.024 -6.725 4.986 1.00 96.00 177 VAL A CA 1
ATOM 1334 C C . VAL A 1 177 ? 2.566 -7.260 6.307 1.00 96.00 177 VAL A C 1
ATOM 1336 O O . VAL A 1 177 ? 2.412 -8.442 6.610 1.00 96.00 177 VAL A O 1
ATOM 1339 N N . GLU A 1 178 ? 3.207 -6.396 7.075 1.00 92.62 178 GLU A N 1
ATOM 1340 C CA . GLU A 1 178 ? 3.770 -6.690 8.384 1.00 92.62 178 GLU A CA 1
ATOM 1341 C C . GLU A 1 178 ? 2.777 -6.229 9.447 1.00 92.62 178 GLU A C 1
ATOM 1343 O O . GLU A 1 178 ? 2.578 -5.037 9.673 1.00 92.62 178 GLU A O 1
ATOM 1348 N N . GLY A 1 179 ? 2.098 -7.185 10.083 1.00 87.19 179 GLY A N 1
ATOM 1349 C CA . GLY A 1 179 ? 1.126 -6.867 11.123 1.00 87.19 179 GLY A CA 1
ATOM 1350 C C . GLY A 1 179 ? 1.770 -6.076 12.260 1.00 87.19 179 GLY A C 1
ATOM 1351 O O . GLY A 1 179 ? 2.859 -6.415 12.728 1.00 87.19 179 GLY A O 1
ATOM 1352 N N . ARG A 1 180 ? 1.081 -5.031 12.725 1.00 82.31 180 ARG A N 1
ATOM 1353 C CA . ARG A 1 180 ? 1.467 -4.298 13.931 1.00 82.31 180 ARG A CA 1
ATOM 1354 C C . ARG A 1 180 ? 1.614 -5.260 15.108 1.00 82.31 180 ARG A C 1
ATOM 1356 O O . ARG A 1 180 ? 0.763 -6.120 15.335 1.00 82.31 180 ARG A O 1
ATOM 1363 N N . VAL A 1 181 ? 2.654 -5.057 15.910 1.00 73.94 181 VAL A N 1
ATOM 1364 C CA . VAL A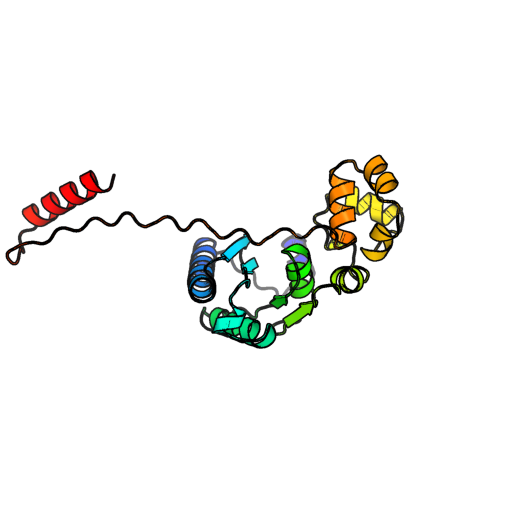 1 181 ? 2.711 -5.668 17.237 1.00 73.94 181 VAL A CA 1
ATOM 1365 C C . VAL A 1 181 ? 1.725 -4.908 18.110 1.00 73.94 181 VAL A C 1
ATOM 1367 O O . VAL A 1 181 ? 1.935 -3.744 18.452 1.00 73.94 181 VAL A O 1
ATOM 1370 N N . THR A 1 182 ? 0.610 -5.546 18.435 1.00 66.38 182 THR A N 1
ATOM 1371 C CA . THR A 1 182 ? -0.295 -5.013 19.447 1.00 66.38 182 THR A CA 1
ATOM 1372 C C . THR A 1 182 ? 0.369 -5.267 20.790 1.00 66.38 182 THR A C 1
ATOM 1374 O O . THR A 1 182 ? 0.568 -6.422 21.156 1.00 66.38 182 THR A O 1
ATOM 1377 N N . LEU A 1 183 ? 0.775 -4.206 21.492 1.00 66.81 183 LEU A N 1
ATOM 1378 C CA . LEU A 1 183 ? 1.245 -4.354 22.866 1.00 66.81 183 LEU A CA 1
ATOM 1379 C C . LEU A 1 183 ? 0.097 -4.960 23.672 1.00 66.81 183 LEU A C 1
ATOM 1381 O O . LEU A 1 183 ? -0.996 -4.390 23.709 1.00 66.81 183 LEU A O 1
ATOM 1385 N N . GLU A 1 184 ? 0.331 -6.126 24.268 1.00 67.62 184 GLU A N 1
ATOM 1386 C CA . GLU A 1 184 ? -0.629 -6.696 25.201 1.00 67.62 184 GLU A CA 1
ATOM 1387 C C . GLU A 1 184 ? -0.769 -5.714 26.370 1.00 67.62 184 GLU A C 1
ATOM 1389 O O . GLU A 1 184 ? 0.243 -5.331 26.968 1.00 67.62 184 GLU A O 1
ATOM 1394 N N . PRO A 1 185 ? -1.990 -5.238 26.676 1.00 71.94 185 PRO A N 1
ATOM 1395 C CA . PRO A 1 185 ? -2.172 -4.383 27.831 1.00 71.94 185 PRO A CA 1
ATOM 1396 C C . PRO A 1 185 ? -1.737 -5.163 29.069 1.00 71.94 185 PRO A C 1
ATOM 1398 O O . PRO A 1 185 ? -2.117 -6.321 29.252 1.00 71.94 185 PRO A O 1
ATOM 1401 N N . ILE A 1 186 ? -0.949 -4.530 29.935 1.00 79.44 186 ILE A N 1
ATOM 1402 C CA . ILE A 1 186 ? -0.633 -5.125 31.227 1.00 79.44 186 ILE A CA 1
ATOM 1403 C C . ILE A 1 186 ? -1.909 -5.067 32.065 1.00 79.44 186 ILE A C 1
ATOM 1405 O O . ILE A 1 186 ? -2.338 -3.999 32.500 1.00 79.44 186 ILE A O 1
ATOM 1409 N N . VAL A 1 187 ? -2.539 -6.224 32.258 1.00 85.25 187 VAL A N 1
ATOM 1410 C CA . VAL A 1 187 ? -3.761 -6.349 33.052 1.00 85.25 187 VAL A CA 1
ATOM 1411 C C . VAL A 1 187 ? -3.412 -6.955 34.405 1.00 85.25 187 VAL A C 1
ATOM 1413 O O . VAL A 1 187 ? -3.022 -8.117 34.502 1.00 85.25 187 VAL A O 1
ATOM 1416 N N . ALA A 1 188 ? -3.604 -6.175 35.466 1.00 89.25 188 ALA A N 1
ATOM 1417 C CA . ALA A 1 188 ? -3.561 -6.649 36.841 1.00 89.25 188 ALA A CA 1
ATOM 1418 C C . ALA A 1 188 ? -4.943 -6.458 37.476 1.00 89.25 188 ALA A C 1
ATOM 1420 O O . ALA A 1 188 ? -5.533 -5.383 37.392 1.00 89.25 188 ALA A O 1
ATOM 1421 N N . ALA A 1 189 ? -5.461 -7.506 38.115 1.00 90.62 189 ALA A N 1
ATOM 1422 C CA . ALA A 1 189 ? -6.752 -7.478 38.794 1.00 90.62 189 ALA A CA 1
ATOM 1423 C C . ALA A 1 189 ? -6.632 -8.037 40.217 1.00 90.62 189 ALA A C 1
ATOM 1425 O O . ALA A 1 189 ? -5.836 -8.945 40.483 1.00 90.62 189 ALA A O 1
ATOM 1426 N N . LEU A 1 190 ? -7.437 -7.482 41.124 1.00 91.00 190 LEU A N 1
ATOM 1427 C CA . LEU A 1 190 ? -7.579 -7.914 42.511 1.00 91.00 190 LEU A CA 1
ATOM 1428 C C . L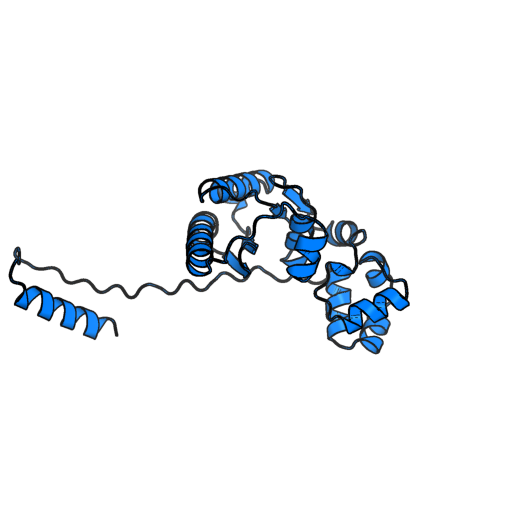EU A 1 190 ? -9.070 -8.004 42.839 1.00 91.00 190 LEU A C 1
ATOM 1430 O O . LEU A 1 190 ? -9.847 -7.116 42.494 1.00 91.00 190 LEU A O 1
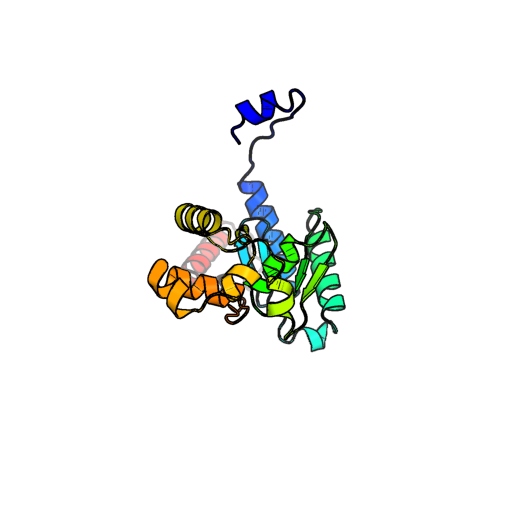ATOM 1434 N N . THR A 1 191 ? -9.472 -9.097 43.480 1.00 92.00 191 THR A N 1
ATOM 1435 C CA . THR 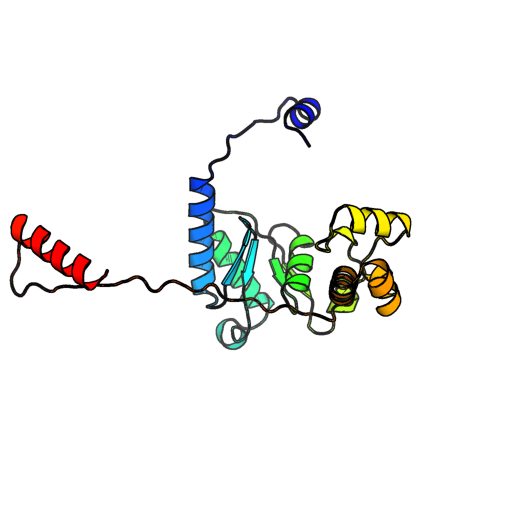A 1 191 ? -10.856 -9.329 43.898 1.00 92.00 191 THR A CA 1
ATOM 1436 C C . THR A 1 191 ? -10.947 -9.184 45.408 1.00 92.00 191 THR A C 1
ATOM 1438 O O . THR A 1 191 ? -10.208 -9.843 46.137 1.00 92.00 191 THR A O 1
ATOM 1441 N N . PHE A 1 192 ? -11.867 -8.345 45.881 1.00 91.44 192 PHE A N 1
ATOM 1442 C CA . PHE A 1 192 ? -12.174 -8.244 47.304 1.00 91.44 192 PHE A CA 1
ATOM 1443 C C . PHE A 1 192 ? -13.212 -9.297 47.692 1.00 91.44 192 PHE A C 1
ATOM 1445 O O . PHE A 1 192 ? -14.216 -9.477 47.005 1.00 91.44 192 PHE A O 1
ATOM 1452 N N . PHE A 1 193 ? -12.984 -9.984 48.810 1.00 89.94 193 PHE A N 1
ATOM 1453 C CA . PHE A 1 193 ? -13.917 -10.992 49.327 1.00 89.94 193 PHE A CA 1
ATOM 1454 C C . PHE A 1 193 ? -15.159 -10.379 49.990 1.00 89.94 193 PHE A C 1
ATOM 1456 O O . PHE A 1 193 ? -16.159 -11.064 50.191 1.00 89.94 193 PHE A O 1
ATOM 1463 N N . THR A 1 194 ? -15.107 -9.088 50.308 1.00 90.94 194 THR A N 1
ATOM 1464 C CA . THR A 1 194 ? -16.213 -8.297 50.847 1.00 90.94 194 THR A CA 1
ATOM 1465 C C . THR A 1 194 ? -16.308 -6.969 50.095 1.00 90.94 194 THR A C 1
ATOM 1467 O O . THR A 1 194 ? -15.300 -6.507 49.558 1.00 90.94 194 THR A O 1
ATOM 1470 N N . PRO A 1 195 ? -17.486 -6.324 50.035 1.00 91.31 195 PRO A N 1
ATOM 1471 C CA . PRO A 1 195 ? -17.591 -4.971 49.499 1.00 91.31 195 PRO A CA 1
ATOM 1472 C C . PRO A 1 195 ? -16.689 -4.008 50.284 1.00 91.31 195 PRO A C 1
ATOM 1474 O O . PRO A 1 195 ? -16.767 -3.957 51.511 1.00 91.31 195 PRO A O 1
ATOM 1477 N N . VAL A 1 196 ? -15.848 -3.250 49.580 1.00 91.44 196 VAL A N 1
ATOM 1478 C CA . VAL A 1 196 ? -14.946 -2.246 50.166 1.00 91.44 196 VAL A CA 1
ATOM 1479 C C . VAL A 1 196 ? -15.353 -0.865 49.660 1.00 91.44 196 VAL A C 1
ATOM 1481 O O . VAL A 1 196 ? -15.488 -0.667 48.455 1.00 91.44 196 VAL A O 1
ATOM 1484 N N . GLY A 1 197 ? -15.555 0.080 50.580 1.00 91.44 197 GLY A N 1
ATOM 1485 C CA . GLY A 1 197 ? -15.851 1.487 50.271 1.00 91.44 197 GLY A CA 1
ATOM 1486 C C . GLY A 1 197 ? -14.850 2.483 50.863 1.00 91.44 197 GLY A C 1
ATOM 1487 O O . GLY A 1 197 ? -14.987 3.684 50.651 1.00 91.44 197 GLY A O 1
ATOM 1488 N N . GLU A 1 198 ? -13.857 2.005 51.614 1.00 95.69 198 GLU A N 1
ATOM 1489 C CA . GLU A 1 198 ? -12.843 2.846 52.252 1.00 95.69 198 GLU A CA 1
ATOM 1490 C C . GLU A 1 198 ? -11.762 3.253 51.244 1.00 95.69 198 GLU A C 1
ATOM 1492 O O . GLU A 1 198 ? -11.110 2.401 50.635 1.00 95.69 198 GLU A O 1
ATOM 1497 N N . CYS A 1 199 ? -11.545 4.564 51.086 1.00 95.25 199 CYS A N 1
ATOM 1498 C CA . CYS A 1 199 ? -10.564 5.098 50.138 1.00 95.25 199 CYS A CA 1
ATOM 1499 C C . CYS A 1 199 ? -9.139 4.594 50.401 1.00 95.25 199 CYS A C 1
ATOM 1501 O O . CYS A 1 199 ? -8.433 4.278 49.448 1.00 95.25 199 CYS A O 1
ATOM 1503 N N . GLU A 1 200 ? -8.715 4.490 51.663 1.00 94.94 200 GLU A N 1
ATOM 1504 C CA . GLU A 1 200 ? -7.354 4.054 52.013 1.00 94.94 200 GLU A CA 1
ATOM 1505 C C . GLU A 1 200 ? -7.061 2.628 51.522 1.00 94.94 200 GLU A C 1
ATOM 1507 O O . GLU A 1 200 ? -6.020 2.376 50.916 1.00 94.94 200 GLU A O 1
ATOM 1512 N N . LEU A 1 201 ? -8.016 1.709 51.695 1.00 91.50 201 LEU A N 1
ATOM 1513 C CA . LEU A 1 201 ? -7.911 0.328 51.218 1.00 91.50 201 LEU A CA 1
ATOM 1514 C C . LEU A 1 201 ? -7.864 0.240 49.688 1.00 91.50 201 LEU A C 1
ATOM 1516 O O . LEU A 1 201 ? -7.112 -0.569 49.139 1.00 91.50 201 LEU A O 1
ATOM 1520 N N . LEU A 1 202 ? -8.648 1.069 48.992 1.00 94.12 202 LEU A N 1
ATOM 1521 C CA . LEU A 1 202 ? -8.643 1.126 47.529 1.00 94.12 202 LEU A CA 1
ATOM 1522 C C . LEU A 1 202 ? -7.314 1.663 46.987 1.00 94.12 202 LEU A C 1
ATOM 1524 O O . LEU A 1 202 ? -6.773 1.084 46.046 1.00 94.12 202 LEU A O 1
ATOM 1528 N N . VAL A 1 203 ? -6.761 2.716 47.599 1.00 94.88 203 VAL A N 1
ATOM 1529 C CA . VAL A 1 203 ? -5.450 3.276 47.229 1.00 94.88 203 VAL A CA 1
ATOM 1530 C C . VAL A 1 203 ? -4.347 2.245 47.446 1.00 94.88 203 VAL A C 1
ATOM 1532 O O . VAL A 1 203 ? -3.583 1.977 46.524 1.00 94.88 203 VAL A O 1
ATOM 1535 N N . HIS A 1 204 ? -4.314 1.592 48.609 1.00 93.75 204 HIS A N 1
ATOM 1536 C CA . HIS A 1 204 ? -3.324 0.550 48.884 1.00 93.75 204 HIS A CA 1
ATOM 1537 C C . HIS A 1 204 ? -3.419 -0.623 47.893 1.00 93.75 204 HIS A C 1
ATOM 1539 O O . HIS A 1 204 ? -2.412 -1.143 47.413 1.00 93.75 204 HIS A O 1
ATOM 1545 N N . SER A 1 205 ? -4.640 -1.030 47.540 1.00 92.50 205 SER A N 1
ATOM 1546 C CA . SER A 1 205 ? -4.862 -2.094 46.554 1.00 92.50 205 SER A CA 1
ATOM 1547 C C . SER A 1 205 ? -4.415 -1.679 45.150 1.00 92.50 205 SER A C 1
ATOM 1549 O O . SER A 1 205 ? -3.874 -2.500 44.409 1.00 92.50 205 SER A O 1
ATOM 1551 N N . LEU A 1 206 ? -4.596 -0.406 44.783 1.00 93.38 206 LEU A N 1
ATOM 1552 C CA . LEU A 1 206 ? -4.100 0.145 43.524 1.00 93.38 206 LEU A CA 1
ATOM 1553 C C . LEU A 1 206 ? -2.566 0.151 43.485 1.00 93.38 206 LEU A C 1
ATOM 1555 O O . LEU A 1 206 ? -1.992 -0.275 42.488 1.00 93.38 206 LEU A O 1
ATOM 1559 N N . GLU A 1 207 ? -1.901 0.561 44.567 1.00 93.88 207 GLU A N 1
ATOM 1560 C CA . GLU A 1 207 ? -0.436 0.514 44.684 1.00 93.88 207 GLU A CA 1
ATOM 1561 C C . GLU A 1 207 ? 0.101 -0.913 44.501 1.00 93.88 207 GLU A C 1
ATOM 1563 O O . GLU A 1 207 ? 1.058 -1.123 43.754 1.00 93.88 207 GLU A O 1
ATOM 1568 N N . GLN A 1 208 ? -0.550 -1.912 45.111 1.00 92.12 208 GLN A N 1
ATOM 1569 C CA . GLN A 1 208 ? -0.197 -3.324 44.920 1.00 92.12 208 GLN A CA 1
ATOM 1570 C C . GLN A 1 208 ? -0.377 -3.791 43.470 1.00 92.12 208 GLN A C 1
ATOM 1572 O O . GLN A 1 208 ? 0.439 -4.565 42.964 1.00 92.12 208 GLN A O 1
ATOM 1577 N N . LEU A 1 209 ? -1.444 -3.352 42.796 1.00 93.81 209 LEU A N 1
ATOM 1578 C CA . LEU A 1 209 ? -1.681 -3.677 41.390 1.00 93.81 209 LEU A CA 1
ATOM 1579 C C . LEU A 1 209 ? -0.641 -3.027 40.474 1.00 93.81 209 LEU A C 1
ATOM 1581 O O . LEU A 1 209 ? -0.135 -3.701 39.581 1.00 93.81 209 LEU A O 1
ATOM 1585 N N . ILE A 1 210 ? -0.278 -1.767 40.728 1.00 92.25 210 ILE A N 1
ATOM 1586 C CA . ILE A 1 210 ? 0.766 -1.051 39.984 1.00 92.25 210 ILE A CA 1
ATOM 1587 C C . ILE A 1 210 ? 2.118 -1.752 40.160 1.00 92.25 210 ILE A C 1
ATOM 1589 O O . ILE A 1 210 ? 2.784 -2.028 39.169 1.00 92.25 210 ILE A O 1
ATOM 1593 N N . ALA A 1 211 ? 2.490 -2.117 41.390 1.00 89.69 211 ALA A N 1
ATOM 1594 C CA . ALA A 1 211 ? 3.747 -2.815 41.679 1.00 89.69 211 ALA A CA 1
ATOM 1595 C C . ALA A 1 211 ? 3.828 -4.238 41.092 1.00 89.69 211 ALA A C 1
ATOM 1597 O O . ALA A 1 211 ? 4.915 -4.786 40.963 1.00 89.69 211 ALA A O 1
ATOM 1598 N N . ARG A 1 212 ? 2.689 -4.869 40.777 1.00 85.12 212 ARG A N 1
ATOM 1599 C CA . ARG A 1 212 ? 2.645 -6.155 40.057 1.00 85.12 212 ARG A CA 1
ATOM 1600 C C . ARG A 1 212 ? 2.695 -5.993 38.540 1.00 85.12 212 ARG A C 1
ATOM 1602 O O . ARG A 1 212 ? 3.036 -6.953 37.855 1.00 85.12 212 ARG A O 1
ATOM 1609 N N . ALA A 1 213 ? 2.247 -4.847 38.037 1.00 81.62 213 ALA A N 1
ATOM 1610 C CA . ALA A 1 213 ? 2.144 -4.556 36.615 1.00 81.62 213 ALA A CA 1
ATOM 1611 C C . ALA A 1 213 ? 3.444 -3.967 36.036 1.00 81.62 213 ALA A C 1
ATOM 1613 O O . ALA A 1 213 ? 3.719 -4.172 34.857 1.00 81.62 213 ALA A O 1
ATOM 1614 N N . LEU A 1 214 ? 4.222 -3.243 36.845 1.00 73.25 214 LEU A N 1
ATOM 1615 C CA . LEU A 1 214 ? 5.498 -2.617 36.476 1.00 73.25 214 LEU A CA 1
ATOM 1616 C C . LEU A 1 214 ? 6.691 -3.410 37.017 1.00 73.25 214 LEU A C 1
ATOM 1618 O O . LEU A 1 214 ? 7.715 -3.460 36.300 1.00 73.25 214 LEU A O 1
#

Secondary structure (DSSP, 8-state):
--HHHHHHH-TTPPP----HHHHHHHHHHHHHHHHHH-S-EEEEETTEEEE--TTTHHHH-SHHHHHHHHHHHHHHTT-----EEE-SSHHHHHHHHHHSPTT-EEE--TT-HHHHHHTSBGGGS---HHHHHHHHHTT--BHHHHHTS-HHHHHHHHHHHHHHHHHHHTT---PPP-----PPP-------SS----HHHHHHHHHHHHHHH-